Protein AF-0000000067176562 (afdb_homodimer)

Nearest PDB structures (foldseek):
  3j4r-assembly1_A  TM=6.170E-01  e=1.678E-06  Homo sapiens
  2vfy-assembly1_A  TM=6.146E-01  e=2.386E-06  Homo sapiens
  5jj2-assembly1_A  TM=6.207E-01  e=1.035E-05  Homo sapiens
  9bkq-assembly3_C  TM=5.602E-01  e=3.656E-03  Penguinpox virus
  9ciw-assembly3_C  TM=5.560E-01  e=5.513E-03  Penguinpox virus

Structure (mmCIF, N/CA/C/O backbone):
data_AF-0000000067176562-model_v1
#
loop_
_entity.id
_entity.type
_entity.pdbx_description
1 polymer '2-5 RNA ligase'
#
loop_
_atom_site.group_PDB
_atom_site.id
_atom_site.type_symbol
_atom_site.label_atom_id
_atom_site.label_alt_id
_atom_site.label_comp_id
_atom_site.label_asym_id
_atom_site.label_entity_id
_atom_site.label_seq_id
_atom_site.pdbx_PDB_ins_code
_atom_site.Cartn_x
_atom_site.Cartn_y
_atom_site.Cartn_z
_atom_site.occupancy
_atom_site.B_iso_or_equiv
_atom_site.auth_seq_id
_atom_site.auth_comp_id
_atom_site.auth_asym_id
_atom_site.auth_atom_id
_atom_site.pdbx_PDB_model_num
ATOM 1 N N . MET A 1 1 ? 1.104 25.078 0.382 1 80.88 1 MET A N 1
ATOM 2 C CA . MET A 1 1 ? 0.23 25.109 1.551 1 80.88 1 MET A CA 1
ATOM 3 C C . MET A 1 1 ? -0.838 24.031 1.467 1 80.88 1 MET A C 1
ATOM 5 O O . MET A 1 1 ? -1.533 23.906 0.456 1 80.88 1 MET A O 1
ATOM 9 N N . ALA A 1 2 ? -0.804 23.047 2.502 1 91.94 2 ALA A N 1
ATOM 10 C CA . ALA A 1 2 ? -1.812 22 2.488 1 91.94 2 ALA A CA 1
ATOM 11 C C . ALA A 1 2 ? -2.309 21.688 3.898 1 91.94 2 ALA A C 1
ATOM 13 O O . ALA A 1 2 ? -1.615 21.969 4.879 1 91.94 2 ALA A O 1
ATOM 14 N N . LEU A 1 3 ? -3.566 21.375 4.004 1 95.5 3 LEU A N 1
ATOM 15 C CA . LEU A 1 3 ? -4.168 20.859 5.227 1 95.5 3 LEU A CA 1
ATOM 16 C C . LEU A 1 3 ? -4.41 19.359 5.113 1 95.5 3 LEU A C 1
ATOM 18 O O . LEU A 1 3 ? -4.984 18.891 4.129 1 95.5 3 LEU A O 1
ATOM 22 N N . ALA A 1 4 ? -3.973 18.703 6.121 1 96.94 4 ALA A N 1
ATOM 23 C CA . ALA A 1 4 ? -4.129 17.25 6.09 1 96.94 4 ALA A CA 1
ATOM 24 C C . ALA A 1 4 ? -5 16.766 7.246 1 96.94 4 ALA A C 1
ATOM 26 O O . ALA A 1 4 ? -4.895 17.266 8.367 1 96.94 4 ALA A O 1
ATOM 27 N N . VAL A 1 5 ? -5.938 15.852 6.93 1 97.25 5 VAL A N 1
ATOM 28 C CA . VAL A 1 5 ? -6.609 15.07 7.969 1 97.25 5 VAL A CA 1
ATOM 29 C C . VAL A 1 5 ? -5.754 13.859 8.336 1 97.25 5 VAL A C 1
ATOM 31 O O . VAL A 1 5 ? -5.684 12.883 7.582 1 97.25 5 VAL A O 1
ATOM 34 N N . CYS A 1 6 ? -5.25 13.883 9.57 1 97.19 6 CYS A N 1
ATOM 35 C CA . CYS A 1 6 ? -4.207 12.922 9.906 1 97.19 6 CYS A CA 1
ATOM 36 C C . CYS A 1 6 ? -4.641 12.031 11.07 1 97.19 6 CYS A C 1
ATOM 38 O O . CYS A 1 6 ? -5.242 12.508 12.031 1 97.19 6 CYS A O 1
ATOM 40 N N . LEU A 1 7 ? -4.391 10.758 10.883 1 97.19 7 LEU A N 1
ATOM 41 C CA . LEU A 1 7 ? -4.352 9.867 12.031 1 97.19 7 LEU A CA 1
ATOM 42 C C . LEU A 1 7 ? -2.988 9.922 12.719 1 97.19 7 LEU A C 1
ATOM 44 O O . LEU A 1 7 ? -1.952 9.93 12.055 1 97.19 7 LEU A O 1
ATOM 48 N N . LEU A 1 8 ? -3.055 9.977 14 1 97.88 8 LEU A N 1
ATOM 49 C CA . LEU A 1 8 ? -1.831 10.047 14.789 1 97.88 8 LEU A CA 1
ATOM 50 C C . LEU A 1 8 ? -1.646 8.781 15.625 1 97.88 8 LEU A C 1
ATOM 52 O O . LEU A 1 8 ? -2.621 8.102 15.945 1 97.88 8 LEU A O 1
ATOM 56 N N . PHE A 1 9 ? -0.407 8.547 15.93 1 98.19 9 PHE A N 1
ATOM 57 C CA . PHE A 1 9 ? -0.02 7.305 16.578 1 98.19 9 PHE A CA 1
ATOM 58 C C . PHE A 1 9 ? -0.15 7.422 18.094 1 98.19 9 PHE A C 1
ATOM 60 O O . PHE A 1 9 ? -0.006 8.516 18.656 1 98.19 9 PHE A O 1
ATOM 67 N N . ASP A 1 10 ? -0.428 6.281 18.719 1 98.44 10 ASP A N 1
ATOM 68 C CA . ASP A 1 10 ? -0.307 6.273 20.172 1 98.44 10 ASP A CA 1
ATOM 69 C C . ASP A 1 10 ? 1.144 6.48 20.609 1 98.44 10 ASP A C 1
ATOM 71 O O . ASP A 1 10 ? 2.049 6.504 19.766 1 98.44 10 ASP A O 1
ATOM 75 N N . ARG A 1 11 ? 1.317 6.656 21.859 1 98.06 11 ARG A N 1
ATOM 76 C CA . ARG A 1 11 ? 2.617 7.062 22.375 1 98.06 11 ARG A CA 1
ATOM 77 C C . ARG A 1 11 ? 3.703 6.066 21.969 1 98.06 11 ARG A C 1
ATOM 79 O O . ARG A 1 11 ? 4.77 6.461 21.5 1 98.06 11 ARG A O 1
ATOM 86 N N . ARG A 1 12 ? 3.465 4.84 22.203 1 98.12 12 ARG A N 1
ATOM 87 C CA . ARG A 1 12 ? 4.445 3.801 21.906 1 98.12 12 ARG A CA 1
ATOM 88 C C . ARG A 1 12 ? 4.781 3.775 20.422 1 98.12 12 ARG A C 1
ATOM 90 O O . ARG A 1 12 ? 5.953 3.721 20.047 1 98.12 12 ARG A O 1
ATOM 97 N N . SER A 1 13 ? 3.756 3.783 19.578 1 98.44 13 SER A N 1
ATOM 98 C CA . SER A 1 13 ? 3.955 3.752 18.141 1 98.44 13 SER A CA 1
ATOM 99 C C . SER A 1 13 ? 4.652 5.016 17.656 1 98.44 13 SER A C 1
ATOM 101 O O . SER A 1 13 ? 5.5 4.953 16.75 1 98.44 13 SER A O 1
ATOM 103 N N . ASP A 1 14 ? 4.285 6.121 18.219 1 97.69 14 ASP A N 1
ATOM 104 C CA . ASP A 1 14 ? 4.945 7.379 17.875 1 97.69 14 ASP A CA 1
ATOM 105 C C . ASP A 1 14 ? 6.445 7.309 18.156 1 97.69 14 ASP A C 1
ATOM 107 O O . ASP A 1 14 ? 7.262 7.664 17.312 1 97.69 14 ASP A O 1
ATOM 111 N N . ARG A 1 15 ? 6.766 6.82 19.281 1 97.25 15 ARG A N 1
ATOM 112 C CA . ARG A 1 15 ? 8.172 6.684 19.656 1 97.25 15 ARG A CA 1
ATOM 113 C C . ARG A 1 15 ? 8.914 5.77 18.688 1 97.25 15 ARG A C 1
ATOM 115 O O . ARG A 1 15 ? 10.07 6.031 18.344 1 97.25 15 ARG A O 1
ATOM 122 N N . ALA A 1 16 ? 8.273 4.734 18.281 1 97.69 16 ALA A N 1
ATOM 123 C CA . ALA A 1 16 ? 8.891 3.789 17.359 1 97.69 16 ALA A CA 1
ATOM 124 C C . ALA A 1 16 ? 9.195 4.457 16.016 1 97.69 16 ALA A C 1
ATOM 126 O O . ALA A 1 16 ? 10.266 4.238 15.438 1 97.69 16 ALA A O 1
ATOM 127 N N . ILE A 1 17 ? 8.273 5.281 15.547 1 97.38 17 ILE A N 1
ATOM 128 C CA . ILE A 1 17 ? 8.477 5.965 14.273 1 97.38 17 ILE A CA 1
ATOM 129 C C . ILE A 1 17 ? 9.594 6.996 14.406 1 97.38 17 ILE A C 1
ATOM 131 O O . ILE A 1 17 ? 10.461 7.102 13.539 1 97.38 17 ILE A O 1
ATOM 135 N N . ARG A 1 18 ? 9.625 7.723 15.469 1 96.25 18 ARG A N 1
ATOM 136 C CA . ARG A 1 18 ? 10.664 8.719 15.688 1 96.25 18 ARG A CA 1
ATOM 137 C C . ARG A 1 18 ? 12.039 8.062 15.82 1 96.25 18 ARG A C 1
ATOM 139 O O . ARG A 1 18 ? 13.039 8.602 15.344 1 96.25 18 ARG A O 1
ATOM 146 N N . ALA A 1 19 ? 12.039 6.93 16.484 1 96.62 19 ALA A N 1
ATOM 147 C CA . ALA A 1 19 ? 13.297 6.188 16.594 1 96.62 19 ALA A CA 1
ATOM 148 C C . ALA A 1 19 ? 13.805 5.785 15.211 1 96.62 19 ALA A C 1
ATOM 150 O O . ALA A 1 19 ? 15.016 5.789 14.961 1 96.62 19 ALA A O 1
ATOM 151 N N . LEU A 1 20 ? 12.906 5.445 14.398 1 96.5 20 LEU A N 1
ATOM 152 C CA . LEU A 1 20 ? 13.281 5.086 13.031 1 96.5 20 LEU A CA 1
ATOM 153 C C . LEU A 1 20 ? 13.828 6.297 12.281 1 96.5 20 LEU A C 1
ATOM 155 O O . LEU A 1 20 ? 14.805 6.184 11.539 1 96.5 20 LEU A O 1
ATOM 159 N N . TRP A 1 21 ? 13.188 7.457 12.484 1 95.81 21 TRP A N 1
ATOM 160 C CA . TRP A 1 21 ? 13.727 8.695 11.93 1 95.81 21 TRP A CA 1
ATOM 161 C C . TRP A 1 21 ? 15.164 8.914 12.383 1 95.81 21 TRP A C 1
ATOM 163 O O . TRP A 1 21 ? 16.047 9.227 11.57 1 95.81 21 TRP A O 1
ATOM 173 N N . ASP A 1 22 ? 15.414 8.711 13.625 1 95.19 22 ASP A N 1
ATOM 174 C CA . ASP A 1 22 ? 16.75 8.898 14.188 1 95.19 22 ASP A CA 1
ATOM 175 C C . ASP A 1 22 ? 17.75 7.961 13.539 1 95.19 22 ASP A C 1
ATOM 177 O O . ASP A 1 22 ? 18.875 8.367 13.203 1 95.19 22 ASP A O 1
ATOM 181 N N . ARG A 1 23 ? 17.375 6.727 13.406 1 96.31 23 ARG A N 1
ATOM 182 C CA . ARG A 1 23 ? 18.266 5.746 12.797 1 96.31 23 ARG A CA 1
ATOM 183 C C . ARG A 1 23 ? 18.625 6.141 11.367 1 96.31 23 ARG A C 1
ATOM 185 O O . ARG A 1 23 ? 19.766 5.996 10.938 1 96.31 23 ARG A O 1
ATOM 192 N N . ILE A 1 24 ? 17.625 6.613 10.641 1 96.12 24 ILE A N 1
ATOM 193 C CA . ILE A 1 24 ? 17.828 7.039 9.266 1 96.12 24 ILE A CA 1
ATOM 194 C C . ILE A 1 24 ? 18.797 8.219 9.234 1 96.12 24 ILE A C 1
ATOM 196 O O . ILE A 1 24 ? 19.719 8.25 8.414 1 96.12 24 ILE A O 1
ATOM 200 N N . GLU A 1 25 ? 18.641 9.148 10.141 1 94.12 25 GLU A N 1
ATOM 201 C CA . GLU A 1 25 ? 19.516 10.32 10.195 1 94.12 25 GLU A CA 1
ATOM 202 C C . GLU A 1 25 ? 20.938 9.93 10.578 1 94.12 25 GLU A C 1
ATOM 204 O O . GLU A 1 25 ? 21.891 10.547 10.125 1 94.12 25 GLU A O 1
ATOM 209 N N . GLN A 1 26 ? 21.047 8.953 11.406 1 95 26 GLN A N 1
ATOM 210 C CA . GLN A 1 26 ? 22.375 8.461 11.797 1 95 26 GLN A CA 1
ATOM 211 C C . GLN A 1 26 ? 23.125 7.922 10.586 1 95 26 GLN A C 1
ATOM 213 O O . GLN A 1 26 ? 24.359 7.871 10.594 1 95 26 GLN A O 1
ATOM 218 N N . ARG A 1 27 ? 22.406 7.559 9.562 1 94.31 27 ARG A N 1
ATOM 219 C CA . ARG A 1 27 ? 23.031 7.078 8.344 1 94.31 27 ARG A CA 1
ATOM 220 C C . ARG A 1 27 ? 23.297 8.227 7.375 1 94.31 27 ARG A C 1
ATOM 222 O O . ARG A 1 27 ? 23.719 8 6.238 1 94.31 27 ARG A O 1
ATOM 229 N N . GLY A 1 28 ? 22.984 9.422 7.773 1 91.81 28 GLY A N 1
ATOM 230 C CA . GLY A 1 28 ? 23.312 10.594 6.973 1 91.81 28 GLY A CA 1
ATOM 231 C C . GLY A 1 28 ? 22.203 10.977 6.012 1 91.81 28 GLY A C 1
ATOM 232 O O . GLY A 1 28 ? 22.422 11.727 5.062 1 91.81 28 GLY A O 1
ATOM 233 N N . VAL A 1 29 ? 21.078 10.414 6.215 1 93 29 VAL A N 1
ATOM 234 C CA . VAL A 1 29 ? 19.938 10.742 5.363 1 93 29 VAL A CA 1
ATOM 235 C C . VAL A 1 29 ? 18.953 11.609 6.137 1 93 29 VAL A C 1
ATOM 237 O O . VAL A 1 29 ? 18.609 11.305 7.277 1 93 29 VAL A O 1
ATOM 240 N N . ALA A 1 30 ? 18.562 12.742 5.512 1 89.81 30 ALA A N 1
ATOM 241 C CA . ALA A 1 30 ? 17.578 13.617 6.156 1 89.81 30 ALA A CA 1
ATOM 242 C C . ALA A 1 30 ? 16.234 12.914 6.312 1 89.81 30 ALA A C 1
ATOM 244 O O . ALA A 1 30 ? 15.75 12.281 5.375 1 89.81 30 ALA A O 1
ATOM 245 N N . SER A 1 31 ? 15.711 12.906 7.488 1 91.5 31 SER A N 1
ATOM 246 C CA . SER A 1 31 ? 14.383 12.367 7.777 1 91.5 31 SER A CA 1
ATOM 247 C C . SER A 1 31 ? 13.398 13.477 8.141 1 91.5 31 SER A C 1
ATOM 249 O O . SER A 1 31 ? 13.68 14.656 7.926 1 91.5 31 SER A O 1
ATOM 251 N N . LEU A 1 32 ? 12.203 13.039 8.547 1 84.94 32 LEU A N 1
ATOM 252 C CA . LEU A 1 32 ? 11.195 14.039 8.898 1 84.94 32 LEU A CA 1
ATOM 253 C C . LEU A 1 32 ? 11.414 14.547 10.32 1 84.94 32 LEU A C 1
ATOM 255 O O . LEU A 1 32 ? 10.711 15.453 10.773 1 84.94 32 LEU A O 1
ATOM 259 N N . ARG A 1 33 ? 12.375 13.938 10.938 1 77.06 33 ARG A N 1
ATOM 260 C CA . ARG A 1 33 ? 12.695 14.438 12.273 1 77.06 33 ARG A CA 1
ATOM 261 C C . ARG A 1 33 ? 13.039 15.93 12.234 1 77.06 33 ARG A C 1
ATOM 263 O O . ARG A 1 33 ? 12.578 16.703 13.07 1 77.06 33 ARG A O 1
ATOM 270 N N . SER A 1 34 ? 13.773 16.234 11.281 1 70 34 SER A N 1
ATOM 271 C CA . SER A 1 34 ? 14.258 17.609 11.219 1 70 34 SER A CA 1
ATOM 272 C C . SER A 1 34 ? 13.391 18.469 10.305 1 70 34 SER A C 1
ATOM 274 O O . SER A 1 34 ? 13.695 19.641 10.062 1 70 34 SER A O 1
ATOM 276 N N . HIS A 1 35 ? 12.344 17.797 9.797 1 68.38 35 HIS A N 1
ATOM 277 C CA . HIS A 1 35 ? 11.43 18.516 8.922 1 68.38 35 HIS A CA 1
ATOM 278 C C . HIS A 1 35 ? 10.539 19.469 9.719 1 68.38 35 HIS A C 1
ATOM 280 O O . HIS A 1 35 ? 10.227 19.203 10.883 1 68.38 35 HIS A O 1
ATOM 286 N N . THR A 1 36 ? 10.102 20.547 9.109 1 64.19 36 THR A N 1
ATOM 287 C CA . THR A 1 36 ? 9.234 21.562 9.695 1 64.19 36 THR A CA 1
ATOM 288 C C . THR A 1 36 ? 9.789 22.047 11.031 1 64.19 36 THR A C 1
ATOM 290 O O . THR A 1 36 ? 9.055 22.141 12.016 1 64.19 36 THR A O 1
ATOM 293 N N . HIS A 1 37 ? 11.125 22.125 11.008 1 63.5 37 HIS A N 1
ATOM 294 C CA . HIS A 1 37 ? 11.82 22.641 12.18 1 63.5 37 HIS A CA 1
ATOM 295 C C . HIS A 1 37 ? 11.57 21.75 13.398 1 63.5 37 HIS A C 1
ATOM 297 O O . HIS A 1 37 ? 11.312 22.25 14.492 1 63.5 37 HIS A O 1
ATOM 303 N N . GLY A 1 38 ? 11.43 20.469 13.062 1 68.12 38 GLY A N 1
ATOM 304 C CA . GLY A 1 38 ? 11.305 19.516 14.141 1 68.12 38 GLY A CA 1
ATOM 305 C C . GLY A 1 38 ? 9.875 19.344 14.617 1 68.12 38 GLY A C 1
ATOM 306 O O . GLY A 1 38 ? 9.617 18.625 15.594 1 68.12 38 GLY A O 1
ATOM 307 N N . ARG A 1 39 ? 8.945 19.938 13.891 1 74.44 39 ARG A N 1
ATOM 308 C CA . ARG A 1 39 ? 7.574 19.938 14.383 1 74.44 39 ARG A CA 1
ATOM 309 C C . ARG A 1 39 ? 6.73 18.891 13.664 1 74.44 39 ARG A C 1
ATOM 311 O O . ARG A 1 39 ? 5.559 18.703 13.984 1 74.44 39 ARG A O 1
ATOM 318 N N . HIS A 1 40 ? 7.395 18.203 12.828 1 84.69 40 HIS A N 1
ATOM 319 C CA . HIS A 1 40 ? 6.621 17.203 12.094 1 84.69 40 HIS A CA 1
ATOM 320 C C . HIS A 1 40 ? 6.184 16.062 13.016 1 84.69 40 HIS A C 1
ATOM 322 O O . HIS A 1 40 ? 6.984 15.555 13.797 1 84.69 40 HIS A O 1
ATOM 328 N N . VAL A 1 41 ? 4.98 15.789 12.945 1 91.62 41 VAL A N 1
ATOM 329 C CA . VAL A 1 41 ? 4.434 14.703 13.742 1 91.62 41 VAL A CA 1
ATOM 330 C C . VAL A 1 41 ? 4.215 13.477 12.867 1 91.62 41 VAL A C 1
ATOM 332 O O . VAL A 1 41 ? 3.662 13.578 11.766 1 91.62 41 VAL A O 1
ATOM 335 N N . PRO A 1 42 ? 4.754 12.32 13.398 1 95.44 42 PRO A N 1
ATOM 336 C CA . PRO A 1 42 ? 4.422 11.109 12.648 1 95.44 42 PRO A CA 1
ATOM 337 C C . PRO A 1 42 ? 2.92 10.922 12.461 1 95.44 42 PRO A C 1
ATOM 339 O O . PRO A 1 42 ? 2.148 11.102 13.414 1 95.44 42 PRO A O 1
ATOM 342 N N . HIS A 1 43 ? 2.51 10.547 11.242 1 96.69 43 HIS A N 1
ATOM 343 C CA . HIS A 1 43 ? 1.077 10.43 10.992 1 96.69 43 HIS A CA 1
ATOM 344 C C . HIS A 1 43 ? 0.806 9.625 9.719 1 96.69 43 HIS A C 1
ATOM 346 O O . HIS A 1 43 ? 1.731 9.32 8.969 1 96.69 43 HIS A O 1
ATOM 352 N N . LEU A 1 44 ? -0.418 9.266 9.602 1 96.94 44 LEU A N 1
ATOM 353 C CA . LEU A 1 44 ? -1.028 8.781 8.367 1 96.94 44 LEU A CA 1
ATOM 354 C C . LEU A 1 44 ? -2.143 9.719 7.906 1 96.94 44 LEU A C 1
ATOM 356 O O . LEU A 1 44 ? -3.078 9.992 8.656 1 96.94 44 LEU A O 1
ATOM 360 N N . SER A 1 45 ? -2.059 10.203 6.656 1 97 45 SER A N 1
ATOM 361 C CA . SER A 1 45 ? -3.045 11.164 6.176 1 97 45 SER A CA 1
ATOM 362 C C . SER A 1 45 ? -4.176 10.469 5.426 1 97 45 SER A C 1
ATOM 364 O O . SER A 1 45 ? -3.928 9.703 4.492 1 97 45 SER A O 1
ATOM 366 N N . TYR A 1 46 ? -5.383 10.75 5.812 1 96.81 46 TYR A N 1
ATOM 367 C CA . TYR A 1 46 ? -6.551 10.32 5.051 1 96.81 46 TYR A CA 1
ATOM 368 C C . TYR A 1 46 ? -6.777 11.219 3.846 1 96.81 46 TYR A C 1
ATOM 370 O O . TYR A 1 46 ? -7.195 10.75 2.783 1 96.81 46 TYR A O 1
ATOM 378 N N . ALA A 1 47 ? -6.527 12.422 4.078 1 98 47 ALA A N 1
ATOM 379 C CA . ALA A 1 47 ? -6.781 13.43 3.051 1 98 47 ALA A CA 1
ATOM 380 C C . ALA A 1 47 ? -5.816 14.602 3.184 1 98 47 ALA A C 1
ATOM 382 O O . ALA A 1 47 ? -5.438 14.977 4.293 1 98 47 ALA A O 1
ATOM 383 N N . VAL A 1 48 ? -5.391 15.117 2.135 1 97.75 48 VAL A N 1
ATOM 384 C CA . VAL A 1 48 ? -4.625 16.359 2.045 1 97.75 48 VAL A CA 1
ATOM 385 C C . VAL A 1 48 ? -5.352 17.344 1.138 1 97.75 48 VAL A C 1
ATOM 387 O O . VAL A 1 48 ? -5.695 17.016 -0.001 1 97.75 48 VAL A O 1
ATOM 390 N N . LEU A 1 49 ? -5.602 18.484 1.667 1 98.44 49 LEU A N 1
ATOM 391 C CA . LEU A 1 49 ? -6.391 19.5 0.979 1 98.44 49 LEU A CA 1
ATOM 392 C C . LEU A 1 49 ? -5.512 20.672 0.554 1 98.44 49 LEU A C 1
ATOM 394 O O . LEU A 1 49 ? -4.711 21.172 1.349 1 98.44 49 LEU A O 1
ATOM 398 N N . ARG A 1 50 ? -5.754 21.156 -0.696 1 97.69 50 ARG A N 1
ATOM 399 C CA . ARG A 1 50 ? -4.957 22.266 -1.237 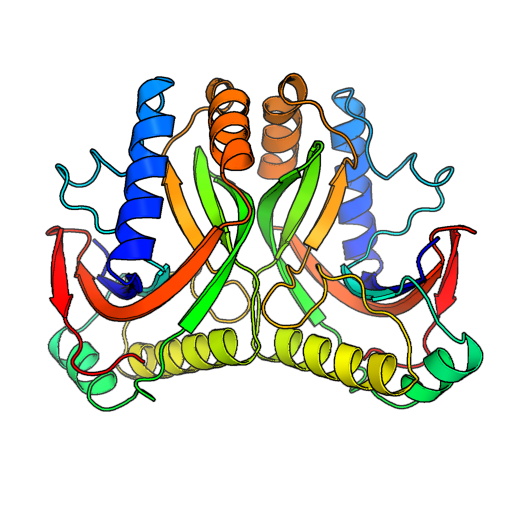1 97.69 50 ARG A CA 1
ATOM 400 C C . ARG A 1 50 ? -5.684 23.594 -1.085 1 97.69 50 ARG A C 1
ATOM 402 O O . ARG A 1 50 ? -5.051 24.656 -1.061 1 97.69 50 ARG A O 1
ATOM 409 N N . GLN A 1 51 ? -6.973 23.453 -1.124 1 97.12 51 GLN A N 1
ATOM 410 C CA . GLN A 1 51 ? -7.863 24.562 -0.8 1 97.12 51 GLN A CA 1
ATOM 411 C C . GLN A 1 51 ? -8.992 24.109 0.117 1 97.12 51 GLN A C 1
ATOM 413 O O . GLN A 1 51 ? -9.539 23.031 -0.057 1 97.12 51 GLN A O 1
ATOM 418 N N . TRP A 1 52 ? -9.25 24.953 1.072 1 96.25 52 TRP A N 1
ATOM 419 C CA . TRP A 1 52 ? -10.25 24.531 2.047 1 96.25 52 TRP A CA 1
ATOM 420 C C . TRP A 1 52 ? -10.773 25.719 2.836 1 96.25 52 TRP A C 1
ATOM 422 O O . TRP A 1 52 ? -10.164 26.797 2.84 1 96.25 52 TRP A O 1
ATOM 432 N N . ASP A 1 53 ? -11.938 25.562 3.322 1 96 53 ASP A N 1
ATOM 433 C CA . ASP A 1 53 ? -12.461 26.391 4.402 1 96 53 ASP A CA 1
ATOM 434 C C . ASP A 1 53 ? -12.305 25.703 5.754 1 96 53 ASP A C 1
ATOM 436 O O . ASP A 1 53 ? -12.961 24.688 6.02 1 96 53 ASP A O 1
ATOM 440 N N . GLN A 1 54 ? -11.484 26.266 6.562 1 91.69 54 GLN A N 1
ATOM 441 C CA . GLN A 1 54 ? -11.102 25.625 7.812 1 91.69 54 GLN A CA 1
ATOM 442 C C . GLN A 1 54 ? -12.328 25.312 8.672 1 91.69 54 GLN A C 1
ATOM 444 O O . GLN A 1 54 ? -12.453 24.219 9.211 1 91.69 54 GLN A O 1
ATOM 449 N N . ALA A 1 55 ? -13.125 26.266 8.852 1 93.25 55 ALA A N 1
ATOM 450 C CA . ALA A 1 55 ? -14.32 26.094 9.68 1 93.25 55 ALA A CA 1
ATOM 451 C C . ALA A 1 55 ? -15.227 25.016 9.094 1 93.25 55 ALA A C 1
ATOM 453 O O . ALA A 1 55 ? -15.789 24.203 9.836 1 93.25 55 ALA A O 1
ATOM 454 N N . ALA A 1 56 ? -15.383 25 7.797 1 95.81 56 ALA A N 1
ATOM 455 C CA . ALA A 1 56 ? -16.219 24.016 7.133 1 95.81 56 ALA A CA 1
ATOM 456 C C . ALA A 1 56 ? -15.656 22.609 7.309 1 95.81 56 ALA A C 1
ATOM 458 O O . ALA A 1 56 ? -16.406 21.656 7.539 1 95.81 56 ALA A O 1
ATOM 459 N N . ILE A 1 57 ? -14.312 22.484 7.242 1 96.25 57 ILE A N 1
ATOM 460 C CA . ILE A 1 57 ? -13.664 21.172 7.387 1 96.25 57 ILE A CA 1
ATOM 461 C C . ILE A 1 57 ? -13.859 20.672 8.812 1 96.25 57 ILE A C 1
ATOM 463 O O . ILE A 1 57 ? -14.234 19.5 9.016 1 96.25 57 ILE A O 1
ATOM 467 N N . ALA A 1 58 ? -13.617 21.5 9.75 1 91.62 58 ALA A N 1
ATOM 468 C CA . ALA A 1 58 ? -13.773 21.109 11.148 1 91.62 58 ALA A CA 1
ATOM 469 C C . ALA A 1 58 ? -15.203 20.641 11.43 1 91.62 58 ALA A C 1
ATOM 471 O O . ALA A 1 58 ? -15.406 19.625 12.094 1 91.62 58 ALA A O 1
ATOM 472 N N . GLN A 1 59 ? -16.141 21.344 10.906 1 92.69 59 GLN A N 1
ATOM 473 C CA . GLN A 1 59 ? -17.547 20.984 11.102 1 92.69 59 GLN A CA 1
ATOM 474 C C . GLN A 1 59 ? -17.875 19.656 10.43 1 92.69 59 GLN A C 1
ATOM 476 O O . GLN A 1 59 ? -18.562 18.828 11.008 1 92.69 59 GLN A O 1
ATOM 481 N N . ALA A 1 60 ? -17.375 19.516 9.242 1 94.69 60 ALA A N 1
ATOM 482 C CA . ALA A 1 60 ? -17.656 18.297 8.477 1 94.69 60 ALA A CA 1
ATOM 483 C C . ALA A 1 60 ? -17.141 17.062 9.211 1 94.69 60 ALA A C 1
ATOM 485 O O . ALA A 1 60 ? -17.75 16 9.156 1 94.69 60 ALA A O 1
ATOM 486 N N . LEU A 1 61 ? -16.047 17.219 9.906 1 95.06 61 LEU A N 1
ATOM 487 C CA . LEU A 1 61 ? -15.414 16.078 10.555 1 95.06 61 LEU A CA 1
ATOM 488 C C . LEU A 1 61 ? -15.93 15.898 11.977 1 95.06 61 LEU A C 1
ATOM 490 O O . LEU A 1 61 ? -15.75 14.836 12.586 1 95.06 61 LEU A O 1
ATOM 494 N N . SER A 1 62 ? -16.516 17.047 12.375 1 87.69 62 SER A N 1
ATOM 495 C CA . SER A 1 62 ? -17.016 17.016 13.75 1 87.69 62 SER A CA 1
ATOM 496 C C . SER A 1 62 ? -18.094 15.953 13.922 1 87.69 62 SER A C 1
ATOM 498 O O . SER A 1 62 ? -19.062 15.906 13.148 1 87.69 62 SER A O 1
ATOM 500 N N . GLY A 1 63 ? -17.859 15.031 14.695 1 80 63 GLY A N 1
ATOM 501 C CA . GLY A 1 63 ? -18.875 14.047 15.047 1 80 63 GLY A CA 1
ATOM 502 C C . GLY A 1 63 ? -18.891 12.859 14.102 1 80 63 GLY A C 1
ATOM 503 O O . GLY A 1 63 ? -19.781 12.016 14.172 1 80 63 GLY A O 1
ATOM 504 N N . ASN A 1 64 ? -18.047 12.961 13.102 1 81.25 64 ASN A N 1
ATOM 505 C CA . ASN A 1 64 ? -17.984 11.852 12.156 1 81.25 64 ASN A CA 1
ATOM 506 C C . ASN A 1 64 ? -16.797 10.938 12.422 1 81.25 64 ASN A C 1
ATOM 508 O O . ASN A 1 64 ? -15.664 11.391 12.492 1 81.25 64 ASN A O 1
ATOM 512 N N . GLY A 1 65 ? -17.031 9.984 13.195 1 83.25 65 GLY A N 1
ATOM 513 C CA . GLY A 1 65 ? -16.016 8.984 13.461 1 83.25 65 GLY A CA 1
ATOM 514 C C . GLY A 1 65 ? -16.469 7.918 14.445 1 83.25 65 GLY A C 1
ATOM 515 O O . GLY A 1 65 ? -17.438 8.117 15.18 1 83.25 65 GLY A O 1
ATOM 516 N N . SER A 1 66 ? -15.977 6.832 14.273 1 81.44 66 SER A N 1
ATOM 517 C CA . SER A 1 66 ? -16.281 5.73 15.18 1 81.44 66 SER A CA 1
ATOM 518 C C . SER A 1 66 ? -15.5 5.859 16.484 1 81.44 66 SER A C 1
ATOM 520 O O . SER A 1 66 ? -15.883 5.273 17.5 1 81.44 66 SER A O 1
ATOM 522 N N . GLY A 1 67 ? -14.438 6.617 16.422 1 89.75 67 GLY A N 1
ATOM 523 C CA . GLY A 1 67 ? -13.555 6.727 17.578 1 89.75 67 GLY A CA 1
ATOM 524 C C . GLY A 1 67 ? -12.688 5.5 17.781 1 89.75 67 GLY A C 1
ATOM 525 O O . GLY A 1 67 ? -11.844 5.473 18.672 1 89.75 67 GLY A O 1
ATOM 526 N N . ALA A 1 68 ? -12.891 4.531 16.953 1 94.38 68 ALA A N 1
ATOM 527 C CA . ALA A 1 68 ? -12.141 3.291 17.125 1 94.38 68 ALA A CA 1
ATOM 528 C C . ALA A 1 68 ? -10.711 3.439 16.594 1 94.38 68 ALA A C 1
ATOM 530 O O . ALA A 1 68 ? -10.492 4.012 15.531 1 94.38 68 ALA A O 1
ATOM 531 N N . ALA A 1 69 ? -9.781 2.957 17.375 1 96.88 69 ALA A N 1
ATOM 532 C CA . ALA A 1 69 ? -8.383 3.004 16.969 1 96.88 69 ALA A CA 1
ATOM 533 C C . ALA A 1 69 ? -8.148 2.166 15.719 1 96.88 69 ALA A C 1
ATOM 535 O O . ALA A 1 69 ? -8.938 1.274 15.406 1 96.88 69 ALA A O 1
ATOM 536 N N . VAL A 1 70 ? -7.184 2.539 15.008 1 95.75 70 VAL A N 1
ATOM 537 C CA . VAL A 1 70 ? -6.773 1.826 13.805 1 95.75 70 VAL A CA 1
ATOM 538 C C . VAL A 1 70 ? -5.465 1.081 14.07 1 95.75 70 VAL A C 1
ATOM 540 O O . VAL A 1 70 ? -4.496 1.669 14.555 1 95.75 70 VAL A O 1
ATOM 543 N N . GLU A 1 71 ? -5.504 -0.161 13.797 1 95.81 71 GLU A N 1
ATOM 544 C CA . GLU A 1 71 ? -4.285 -0.962 13.859 1 95.81 71 GLU A CA 1
ATOM 545 C C . GLU A 1 71 ? -3.705 -1.185 12.461 1 95.81 71 GLU A C 1
ATOM 547 O O . GLU A 1 71 ? -4.426 -1.57 11.539 1 95.81 71 GLU A O 1
ATOM 552 N N . LEU A 1 72 ? -2.436 -0.867 12.359 1 96.12 72 LEU A N 1
ATOM 553 C CA . LEU A 1 72 ? -1.765 -1.085 11.078 1 96.12 72 LEU A CA 1
ATOM 554 C C . LEU A 1 72 ? -0.496 -1.911 11.266 1 96.12 72 LEU A C 1
ATOM 556 O O . LEU A 1 72 ? 0.077 -1.94 12.359 1 96.12 72 LEU A O 1
ATOM 560 N N . SER A 1 73 ? -0.177 -2.6 10.25 1 95.44 73 SER A N 1
ATOM 561 C CA . SER A 1 73 ? 1.103 -3.293 10.141 1 95.44 73 SER A CA 1
ATOM 562 C C . SER A 1 73 ? 1.919 -2.762 8.969 1 95.44 73 SER A C 1
ATOM 564 O O . SER A 1 73 ? 1.469 -2.809 7.82 1 95.44 73 SER A O 1
ATOM 566 N N . PHE A 1 74 ? 3.074 -2.201 9.312 1 96.69 74 PHE A N 1
ATOM 567 C CA . PHE A 1 74 ? 4.023 -1.818 8.273 1 96.69 74 PHE A CA 1
ATOM 568 C C . PHE A 1 74 ? 4.977 -2.965 7.965 1 96.69 74 PHE A C 1
ATOM 570 O O . PHE A 1 74 ? 5.66 -3.471 8.859 1 96.69 74 PHE A O 1
ATOM 577 N N . ASP A 1 75 ? 5.082 -3.352 6.688 1 94.62 75 ASP A N 1
ATOM 578 C CA . ASP A 1 75 ? 5.906 -4.512 6.355 1 94.62 75 ASP A CA 1
ATOM 579 C C . ASP A 1 75 ? 6.77 -4.234 5.129 1 94.62 75 ASP A C 1
ATOM 581 O O . ASP A 1 75 ? 7.422 -5.145 4.605 1 94.62 75 ASP A O 1
ATOM 585 N N . GLY A 1 76 ? 6.742 -3.076 4.672 1 95.44 76 GLY A N 1
ATOM 586 C CA . GLY A 1 76 ? 7.547 -2.715 3.514 1 95.44 76 GLY A CA 1
ATOM 587 C C . GLY A 1 76 ? 7.926 -1.246 3.486 1 95.44 76 GLY A C 1
ATOM 588 O O . GLY A 1 76 ? 7.395 -0.448 4.262 1 95.44 76 GLY A O 1
ATOM 589 N N . VAL A 1 77 ? 8.875 -1.002 2.641 1 97.25 77 VAL A N 1
ATOM 590 C CA . VAL A 1 77 ? 9.32 0.363 2.381 1 97.25 77 VAL A CA 1
ATOM 591 C C . VAL A 1 77 ? 8.875 0.798 0.988 1 97.25 77 VAL A C 1
ATOM 593 O O . VAL A 1 77 ? 9.039 0.055 0.017 1 97.25 77 VAL A O 1
ATOM 596 N N . GLY A 1 78 ? 8.258 1.938 0.977 1 97.25 78 GLY A N 1
ATOM 597 C CA . GLY A 1 78 ? 7.855 2.498 -0.304 1 97.25 78 GLY A CA 1
ATOM 598 C C . GLY A 1 78 ? 8.711 3.668 -0.739 1 97.25 78 GLY A C 1
ATOM 599 O O . GLY A 1 78 ? 9.289 4.367 0.097 1 97.25 78 GLY A O 1
ATOM 600 N N . VAL A 1 79 ? 8.836 3.809 -1.99 1 96.88 79 VAL A N 1
ATOM 601 C CA . VAL A 1 79 ? 9.516 4.949 -2.592 1 96.88 79 VAL A CA 1
ATOM 602 C C . VAL A 1 79 ? 8.594 5.629 -3.604 1 96.88 79 VAL A C 1
ATOM 604 O O . VAL A 1 79 ? 8.078 4.977 -4.516 1 96.88 79 VAL A O 1
ATOM 607 N N . PHE A 1 80 ? 8.289 6.914 -3.326 1 94.94 80 PHE A N 1
ATOM 608 C CA . PHE A 1 80 ? 7.633 7.754 -4.32 1 94.94 80 PHE A CA 1
ATOM 609 C C . PHE A 1 80 ? 8.656 8.508 -5.152 1 94.94 80 PHE A C 1
ATOM 611 O O . PHE A 1 80 ? 9.867 8.336 -4.973 1 94.94 80 PHE A O 1
ATOM 618 N N . ARG A 1 81 ? 8.125 9.219 -6.156 1 89.25 81 ARG A N 1
ATOM 619 C CA . ARG A 1 81 ? 8.984 10.102 -6.941 1 89.25 81 ARG A CA 1
ATOM 620 C C . ARG A 1 81 ? 9.664 11.141 -6.051 1 89.25 81 ARG A C 1
ATOM 622 O O . ARG A 1 81 ? 9.203 11.406 -4.938 1 89.25 81 ARG A O 1
ATOM 629 N N . ARG A 1 82 ? 10.727 11.664 -6.473 1 88.94 82 ARG A N 1
ATOM 630 C CA . ARG A 1 82 ? 11.492 12.719 -5.828 1 88.94 82 ARG A CA 1
ATOM 631 C C . ARG A 1 82 ? 12.047 12.25 -4.488 1 88.94 82 ARG A C 1
ATOM 633 O O . ARG A 1 82 ? 12.203 13.055 -3.562 1 88.94 82 ARG A O 1
ATOM 640 N N . GLY A 1 83 ? 12.148 10.969 -4.32 1 91.19 83 GLY A N 1
ATOM 641 C CA . GLY A 1 83 ? 12.922 10.398 -3.229 1 91.19 83 GLY A CA 1
ATOM 642 C C . GLY A 1 83 ? 12.156 10.336 -1.922 1 91.19 83 GLY A C 1
ATOM 643 O O . GLY A 1 83 ? 12.758 10.258 -0.847 1 91.19 83 GLY A O 1
ATOM 644 N N . ARG A 1 84 ? 10.836 10.422 -1.969 1 94.81 84 ARG A N 1
ATOM 645 C CA . ARG A 1 84 ? 10.039 10.273 -0.757 1 94.81 84 ARG A CA 1
ATOM 646 C C . ARG A 1 84 ? 9.961 8.82 -0.32 1 94.81 84 ARG A C 1
ATOM 648 O O . ARG A 1 84 ? 9.469 7.965 -1.062 1 94.81 84 ARG A O 1
ATOM 655 N N . ILE A 1 85 ? 10.492 8.555 0.883 1 97.19 85 ILE A N 1
ATOM 656 C CA . ILE A 1 85 ? 10.508 7.199 1.424 1 97.19 85 ILE A CA 1
ATOM 657 C C . ILE A 1 85 ? 9.516 7.086 2.576 1 97.19 85 ILE A C 1
ATOM 659 O O . ILE A 1 85 ? 9.43 7.984 3.418 1 97.19 85 ILE A O 1
ATOM 663 N N . TRP A 1 86 ? 8.797 6.055 2.568 1 97.38 86 TRP A N 1
ATOM 664 C CA . TRP A 1 86 ? 7.715 5.895 3.537 1 97.38 86 TRP A CA 1
ATOM 665 C C . TRP A 1 86 ? 7.512 4.426 3.889 1 97.38 86 TRP A C 1
ATOM 667 O O . TRP A 1 86 ? 8.07 3.541 3.232 1 97.38 86 TRP A O 1
ATOM 677 N N . LEU A 1 87 ? 6.848 4.227 5.027 1 97.69 87 LEU A N 1
ATOM 678 C CA . LEU A 1 87 ? 6.41 2.893 5.43 1 97.69 87 LEU A CA 1
ATOM 679 C C . LEU A 1 87 ? 5.086 2.531 4.762 1 97.69 87 LEU A C 1
ATOM 681 O O . LEU A 1 87 ? 4.145 3.326 4.77 1 97.69 87 LEU A O 1
ATOM 685 N N . VAL A 1 88 ? 5.066 1.325 4.215 1 94.94 88 VAL A N 1
ATOM 686 C CA . VAL A 1 88 ? 3.855 0.846 3.555 1 94.94 88 VAL A CA 1
ATOM 687 C C . VAL A 1 88 ? 3.008 0.052 4.547 1 94.94 88 VAL A C 1
ATOM 689 O O . VAL A 1 88 ? 3.516 -0.833 5.238 1 94.94 88 VAL A O 1
ATOM 692 N N . ALA A 1 89 ? 1.794 0.404 4.598 1 93.62 89 ALA A N 1
ATOM 693 C CA . ALA A 1 89 ? 0.888 -0.278 5.52 1 93.62 89 ALA A CA 1
ATOM 694 C C . ALA A 1 89 ? -0.019 -1.254 4.773 1 93.62 89 ALA A C 1
ATOM 696 O O . ALA A 1 89 ? -0.48 -0.963 3.67 1 93.62 89 ALA A O 1
ATOM 697 N N . GLY A 1 90 ? -0.198 -2.404 5.449 1 90.69 90 GLY A N 1
ATOM 698 C CA . GLY A 1 90 ? -1.294 -3.25 5 1 90.69 90 GLY A CA 1
ATOM 699 C C . GLY A 1 90 ? -2.646 -2.568 5.09 1 90.69 90 GLY A C 1
ATOM 700 O O . GLY A 1 90 ? -2.85 -1.686 5.926 1 90.69 90 GLY A O 1
ATOM 701 N N . VAL A 1 91 ? -3.531 -2.959 4.27 1 83.5 91 VAL A N 1
ATOM 702 C CA . VAL A 1 91 ? -4.809 -2.26 4.164 1 83.5 91 VAL A CA 1
ATOM 703 C C . VAL A 1 91 ? -5.941 -3.184 4.602 1 83.5 91 VAL A C 1
ATOM 705 O O . VAL A 1 91 ? -5.988 -4.352 4.203 1 83.5 91 VAL A O 1
ATOM 708 N N . SER A 1 92 ? -6.766 -2.684 5.422 1 90.88 92 SER A N 1
ATOM 709 C CA . SER A 1 92 ? -8.031 -3.3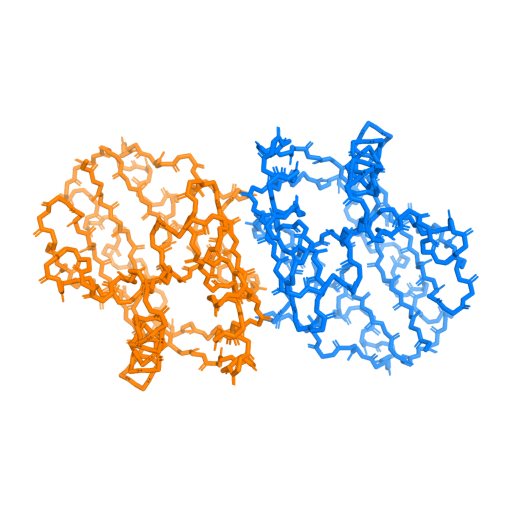65 5.691 1 90.88 92 SER A CA 1
ATOM 710 C C . SER A 1 92 ? -9.195 -2.641 5.031 1 90.88 92 SER A C 1
ATOM 712 O O . SER A 1 92 ? -9.102 -1.455 4.711 1 90.88 92 SER A O 1
ATOM 714 N N . ALA A 1 93 ? -10.234 -3.441 4.789 1 93.19 93 ALA A N 1
ATOM 715 C CA . ALA A 1 93 ? -11.438 -2.822 4.246 1 93.19 93 ALA A CA 1
ATOM 716 C C . ALA A 1 93 ? -11.93 -1.694 5.152 1 93.19 93 ALA A C 1
ATOM 718 O O . ALA A 1 93 ? -12.406 -0.663 4.668 1 93.19 93 ALA A O 1
ATOM 719 N N . ASP A 1 94 ? -11.734 -1.873 6.398 1 93.81 94 ASP A N 1
ATOM 720 C CA . ASP A 1 94 ? -12.172 -0.866 7.359 1 93.81 94 ASP A CA 1
ATOM 721 C C . ASP A 1 94 ? -11.406 0.443 7.168 1 93.81 94 ASP A C 1
ATOM 723 O O . ASP A 1 94 ? -12.016 1.51 7.051 1 93.81 94 ASP A O 1
ATOM 727 N N . VAL A 1 95 ? -10.109 0.388 7.07 1 94 95 VAL A N 1
ATOM 728 C CA . VAL A 1 95 ? -9.281 1.583 6.934 1 94 95 VAL A CA 1
ATOM 729 C C . VAL A 1 95 ? -9.586 2.273 5.609 1 94 95 VAL A C 1
ATOM 731 O O . VAL A 1 95 ? -9.703 3.5 5.551 1 94 95 VAL A O 1
ATOM 734 N N . ALA A 1 96 ? -9.766 1.498 4.562 1 94.69 96 ALA A N 1
ATOM 735 C CA . ALA A 1 96 ? -10.086 2.066 3.256 1 94.69 96 ALA A CA 1
ATOM 736 C C . ALA A 1 96 ? -11.453 2.746 3.27 1 94.69 96 ALA A C 1
ATOM 738 O O . ALA A 1 96 ? -11.633 3.807 2.666 1 94.69 96 ALA A O 1
ATOM 739 N N . GLN A 1 97 ? -12.367 2.135 3.947 1 95.06 97 GLN A N 1
ATOM 740 C CA . GLN A 1 97 ? -13.711 2.705 4.047 1 95.06 97 GLN A CA 1
ATOM 741 C C . GLN A 1 97 ? -13.695 4.004 4.848 1 95.06 97 GLN A C 1
ATOM 743 O O . GLN A 1 97 ? -14.375 4.965 4.492 1 95.06 97 GLN A O 1
ATOM 748 N N . ARG A 1 98 ? -12.961 3.979 5.922 1 95.06 98 ARG A N 1
ATOM 749 C CA . ARG A 1 98 ? -12.828 5.191 6.719 1 95.06 98 ARG A CA 1
ATOM 750 C C . ARG A 1 98 ? -12.219 6.324 5.895 1 95.06 98 ARG A C 1
ATOM 752 O O . ARG A 1 98 ? -12.703 7.457 5.941 1 95.06 98 ARG A O 1
ATOM 759 N N . GLN A 1 99 ? -11.164 6.016 5.18 1 96.06 99 GLN A N 1
ATOM 760 C CA . GLN A 1 99 ? -10.531 7.016 4.324 1 96.06 99 GLN A CA 1
ATOM 761 C C . GLN A 1 99 ? -11.523 7.566 3.303 1 96.06 99 GLN A C 1
ATOM 763 O O . GLN A 1 99 ? -11.609 8.781 3.107 1 96.06 99 GLN A O 1
ATOM 768 N N . GLN A 1 100 ? -12.273 6.691 2.662 1 95.81 100 GLN A N 1
ATOM 769 C CA . GLN A 1 100 ? -13.281 7.113 1.692 1 95.81 100 GLN A CA 1
ATOM 770 C C . GLN A 1 100 ? -14.312 8.031 2.336 1 95.81 100 GLN A C 1
ATOM 772 O O . GLN A 1 100 ? -14.695 9.055 1.755 1 95.81 100 GLN A O 1
ATOM 777 N N . ARG A 1 101 ? -14.727 7.68 3.477 1 96.19 101 ARG A N 1
ATOM 778 C CA . ARG A 1 101 ? -15.711 8.492 4.188 1 96.19 101 ARG A CA 1
ATOM 779 C C . ARG A 1 101 ? -15.156 9.883 4.488 1 96.19 101 ARG A C 1
ATOM 781 O O . ARG A 1 101 ? -15.844 10.891 4.301 1 96.19 101 ARG A O 1
ATOM 788 N N . VAL A 1 102 ? -13.93 9.953 4.984 1 97.12 102 VAL A N 1
ATOM 789 C CA . VAL A 1 102 ? -13.289 11.227 5.289 1 97.12 102 VAL A CA 1
ATOM 790 C C . VAL A 1 102 ? -13.203 12.078 4.027 1 97.12 102 VAL A C 1
ATOM 792 O O . VAL A 1 102 ? -13.523 13.266 4.047 1 97.12 102 VAL A O 1
ATOM 795 N N . VAL A 1 103 ? -12.781 11.461 2.98 1 97.56 103 VAL A N 1
ATOM 796 C CA . VAL A 1 103 ? -12.672 12.18 1.715 1 97.56 103 VAL A CA 1
ATOM 797 C C . VAL A 1 103 ? -14.031 12.734 1.305 1 97.56 103 VAL A C 1
ATOM 799 O O . VAL A 1 103 ? -14.148 13.891 0.906 1 97.56 103 VAL A O 1
ATOM 802 N N . ASP A 1 104 ? -15.07 11.875 1.423 1 97.38 104 ASP A N 1
ATOM 803 C CA . ASP A 1 104 ? -16.422 12.32 1.075 1 97.38 104 ASP A CA 1
ATOM 804 C C . ASP A 1 104 ? -16.844 13.523 1.912 1 97.38 104 ASP A C 1
ATOM 806 O O . ASP A 1 104 ? -17.375 14.5 1.38 1 97.38 104 ASP A O 1
ATOM 810 N N . LEU A 1 105 ? -16.578 13.484 3.176 1 97.31 105 LEU A N 1
ATOM 811 C CA . LEU A 1 105 ? -16.969 14.547 4.094 1 97.31 105 LEU A CA 1
ATOM 812 C C . LEU A 1 105 ? -16.266 15.852 3.746 1 97.31 105 LEU A C 1
ATOM 814 O O . LEU A 1 105 ? -16.891 16.906 3.652 1 97.31 105 LEU A O 1
ATOM 818 N N . VAL A 1 106 ? -14.953 15.805 3.529 1 97.75 106 VAL A N 1
ATOM 819 C CA . VAL A 1 106 ? -14.203 17.047 3.367 1 97.75 106 VAL A CA 1
ATOM 820 C C . VAL A 1 106 ? -14.438 17.609 1.968 1 97.75 106 VAL A C 1
ATOM 822 O O . VAL A 1 106 ? -14.484 18.828 1.786 1 97.75 106 VAL A O 1
ATOM 825 N N . THR A 1 107 ? -14.602 16.75 1.001 1 98.06 107 THR A N 1
ATOM 826 C CA . THR A 1 107 ? -14.836 17.25 -0.346 1 98.06 107 THR A CA 1
ATOM 827 C C . THR A 1 107 ? -16.234 17.844 -0.466 1 98.06 107 THR A C 1
ATOM 829 O O . THR A 1 107 ? -16.469 18.75 -1.271 1 98.06 107 THR A O 1
ATOM 832 N N . ALA A 1 108 ? -17.156 17.375 0.284 1 97.56 108 ALA A N 1
ATOM 833 C CA . ALA A 1 108 ? -18.516 17.906 0.295 1 97.56 108 ALA A CA 1
ATOM 834 C C . ALA A 1 108 ? -18.531 19.375 0.739 1 97.56 108 ALA A C 1
ATOM 836 O O . ALA A 1 108 ? -19.484 20.109 0.47 1 97.56 108 ALA A O 1
ATOM 837 N N . THR A 1 109 ? -17.5 19.859 1.402 1 97.75 109 THR A N 1
ATOM 838 C CA . THR A 1 109 ? -17.391 21.25 1.84 1 97.75 109 THR A CA 1
ATOM 839 C C . THR A 1 109 ? -16.938 22.156 0.691 1 97.75 109 THR A C 1
ATOM 841 O O . THR A 1 109 ? -16.922 23.375 0.825 1 97.75 109 THR A O 1
ATOM 844 N N . GLY A 1 110 ? -16.5 21.516 -0.453 1 98.06 110 GLY A N 1
ATOM 845 C CA . GLY A 1 110 ? -15.977 22.266 -1.577 1 98.06 110 GLY A CA 1
ATOM 846 C C . GLY A 1 110 ? -14.461 22.328 -1.59 1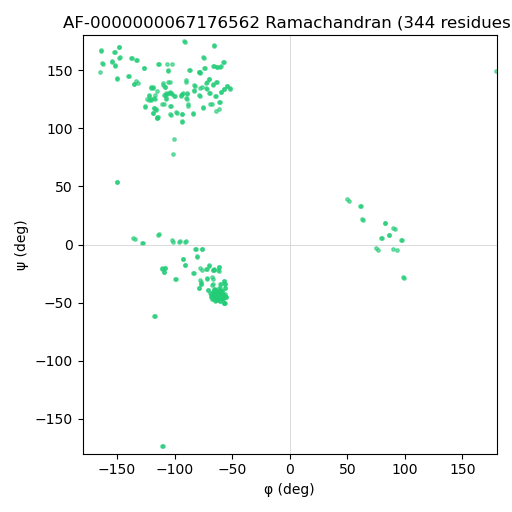 98.06 110 GLY A C 1
ATOM 847 O O . GLY A 1 110 ? -13.867 22.984 -2.449 1 98.06 110 GLY A O 1
ATOM 848 N N . ALA A 1 111 ? -13.828 21.641 -0.66 1 98.12 111 ALA A N 1
ATOM 849 C CA . ALA A 1 111 ? -12.367 21.656 -0.584 1 98.12 111 ALA A CA 1
ATOM 850 C C . ALA A 1 111 ? -11.75 20.969 -1.803 1 98.12 111 ALA A C 1
ATOM 852 O O . ALA A 1 111 ? -12.391 20.125 -2.436 1 98.12 111 ALA A O 1
ATOM 853 N N . ASP A 1 112 ? -10.555 21.391 -2.107 1 98.5 112 ASP A N 1
ATOM 854 C CA . ASP A 1 112 ? -9.789 20.797 -3.201 1 98.5 112 ASP A CA 1
ATOM 855 C C . ASP A 1 112 ? -8.875 19.688 -2.693 1 98.5 112 ASP A C 1
ATOM 857 O O . ASP A 1 112 ? -7.844 19.953 -2.076 1 98.5 112 ASP A O 1
ATOM 861 N N . LEU A 1 113 ? -9.234 18.453 -2.963 1 98.38 113 LEU A N 1
ATOM 862 C CA . LEU A 1 113 ? -8.492 17.281 -2.525 1 98.38 113 LEU A CA 1
ATOM 863 C C . LEU A 1 113 ? -7.27 17.047 -3.406 1 98.38 113 LEU A C 1
ATOM 865 O O . LEU A 1 113 ? -7.371 17.047 -4.633 1 98.38 113 LEU A O 1
ATOM 869 N N . HIS A 1 114 ? -6.082 16.891 -2.756 1 97.5 114 HIS A N 1
ATOM 870 C CA . HIS A 1 114 ? -4.887 16.516 -3.502 1 97.5 114 HIS A CA 1
ATOM 871 C C . HIS A 1 114 ? -5.105 15.203 -4.246 1 97.5 114 HIS A C 1
ATOM 873 O O . HIS A 1 114 ? -5.602 14.227 -3.674 1 97.5 114 HIS A O 1
ATOM 879 N N . LYS A 1 115 ? -4.762 15.055 -5.465 1 95.25 115 LYS A N 1
ATOM 880 C CA . LYS A 1 115 ? -5.066 13.953 -6.371 1 95.25 115 LYS A CA 1
ATOM 881 C C . LYS A 1 115 ? -4.582 12.625 -5.809 1 95.25 115 LYS A C 1
ATOM 883 O O . LYS A 1 115 ? -5.203 11.586 -6.031 1 95.25 115 LYS A O 1
ATOM 888 N N . HIS A 1 116 ? -3.492 12.586 -5.023 1 94.19 116 HIS A N 1
ATOM 889 C CA . HIS A 1 116 ? -2.906 11.352 -4.516 1 94.19 116 HIS A CA 1
ATOM 890 C C . HIS A 1 116 ? -3.727 10.781 -3.359 1 94.19 116 HIS A C 1
ATOM 892 O O . HIS A 1 116 ? -3.467 9.672 -2.895 1 94.19 116 HIS A O 1
ATOM 898 N N . TYR A 1 117 ? -4.758 11.531 -2.963 1 96.31 117 TYR A N 1
ATOM 899 C CA . TYR A 1 117 ? -5.543 11.086 -1.815 1 96.31 117 TYR A CA 1
ATOM 900 C C . TYR A 1 117 ? -6.961 10.719 -2.234 1 96.31 117 TYR A C 1
ATOM 902 O O . TYR A 1 117 ? -7.824 10.484 -1.385 1 96.31 117 TYR A O 1
ATOM 910 N N . ARG A 1 118 ? -7.16 10.688 -3.523 1 96.31 118 ARG A N 1
ATOM 911 C CA . ARG A 1 118 ? -8.438 10.18 -4.016 1 96.31 118 ARG A CA 1
ATOM 912 C C . ARG A 1 118 ? -8.586 8.695 -3.717 1 96.31 118 ARG A C 1
ATOM 914 O O . ARG A 1 118 ? -7.633 7.93 -3.865 1 96.31 118 ARG A O 1
ATOM 921 N N . PRO A 1 119 ? -9.828 8.305 -3.279 1 93.44 119 PRO A N 1
ATOM 922 C CA . PRO A 1 119 ? -10.039 6.867 -3.109 1 93.44 119 PRO A CA 1
ATOM 923 C C . PRO A 1 119 ? -9.664 6.062 -4.352 1 93.44 119 PRO A C 1
ATOM 925 O O . PRO A 1 119 ? -9.969 6.48 -5.477 1 93.44 119 PRO A O 1
ATOM 928 N N . GLY A 1 120 ? -8.945 4.965 -4.156 1 89.88 120 GLY A N 1
ATOM 929 C CA . GLY A 1 120 ? -8.477 4.141 -5.258 1 89.88 120 GLY A CA 1
ATOM 930 C C . GLY A 1 120 ? -7.031 4.422 -5.641 1 89.88 120 GLY A C 1
ATOM 931 O O . GLY A 1 120 ? -6.355 3.562 -6.203 1 89.88 120 GLY A O 1
ATOM 932 N N . VAL A 1 121 ? -6.617 5.625 -5.391 1 92.06 121 VAL A N 1
ATOM 933 C CA . VAL A 1 121 ? -5.238 6.008 -5.676 1 92.06 121 VAL A CA 1
ATOM 934 C C . VAL A 1 121 ? -4.465 6.18 -4.371 1 92.06 121 VAL A C 1
ATOM 936 O O . VAL A 1 121 ? -3.238 6.055 -4.348 1 92.06 121 VAL A O 1
ATOM 939 N N . TRP A 1 122 ? -5.195 6.363 -3.363 1 94.75 122 TRP A N 1
ATOM 940 C CA . TRP A 1 122 ? -4.637 6.59 -2.033 1 94.75 122 TRP A CA 1
ATOM 941 C C . TRP A 1 122 ? -3.773 5.41 -1.597 1 94.75 122 TRP A C 1
ATOM 943 O O . TRP A 1 122 ? -4.164 4.25 -1.759 1 94.75 122 TRP A O 1
ATOM 953 N N . LEU A 1 123 ? -2.59 5.742 -1.122 1 93.5 123 LEU A N 1
ATOM 954 C CA . LEU A 1 123 ? -1.672 4.785 -0.514 1 93.5 123 LEU A CA 1
ATOM 955 C C . LEU A 1 123 ? -1.452 5.105 0.961 1 93.5 123 LEU A C 1
ATOM 957 O O . LEU A 1 123 ? -0.805 6.098 1.295 1 93.5 123 LEU A O 1
ATOM 961 N N . PRO A 1 124 ? -1.99 4.262 1.807 1 93.44 124 PRO A N 1
ATOM 962 C CA . PRO A 1 124 ? -1.7 4.508 3.221 1 93.44 124 PRO A CA 1
ATOM 963 C C . PRO A 1 124 ? -0.209 4.43 3.541 1 93.44 124 PRO A C 1
ATOM 965 O O . PRO A 1 124 ? 0.428 3.406 3.283 1 93.44 124 PRO A O 1
ATOM 968 N N . HIS A 1 125 ? 0.27 5.512 4.074 1 94.94 125 HIS A N 1
ATOM 969 C CA . HIS A 1 125 ? 1.711 5.531 4.301 1 94.94 125 HIS A CA 1
ATOM 970 C C . HIS A 1 125 ? 2.074 6.426 5.48 1 94.94 125 HIS A C 1
ATOM 972 O O . HIS A 1 125 ? 1.286 7.285 5.879 1 94.94 125 HIS A O 1
ATOM 978 N N . CYS A 1 126 ? 3.168 6.137 6.074 1 97.06 126 CYS A N 1
ATOM 979 C CA . CYS A 1 126 ? 3.85 6.98 7.051 1 97.06 126 CYS A CA 1
ATOM 980 C C . CYS A 1 126 ? 5.219 7.414 6.535 1 97.06 126 CYS A C 1
ATOM 982 O O . CYS A 1 126 ? 6.105 6.578 6.344 1 97.06 126 CYS A O 1
ATOM 984 N N . SER A 1 127 ? 5.391 8.68 6.355 1 96 127 SER A N 1
ATOM 985 C CA . SER A 1 127 ? 6.586 9.219 5.715 1 96 127 SER A CA 1
ATOM 986 C C . SER A 1 127 ? 7.809 9.07 6.613 1 96 127 SER A C 1
ATOM 988 O O . SER A 1 127 ? 7.711 9.234 7.832 1 96 127 SER A O 1
ATOM 990 N N . LEU A 1 128 ? 8.922 8.789 6.031 1 96.62 128 LEU A N 1
ATOM 991 C CA . LEU A 1 128 ? 10.18 8.656 6.746 1 96.62 128 LEU A CA 1
ATOM 992 C C . LEU A 1 128 ? 11.188 9.703 6.285 1 96.62 128 LEU A C 1
ATOM 994 O O . LEU A 1 128 ? 11.648 10.523 7.09 1 96.62 128 LEU A O 1
ATOM 998 N N . ALA A 1 129 ? 11.516 9.641 5.055 1 95.19 129 ALA A N 1
ATOM 999 C CA . ALA A 1 129 ? 12.445 10.594 4.449 1 95.19 129 ALA A CA 1
ATOM 1000 C C . ALA A 1 129 ? 11.797 11.32 3.275 1 95.19 129 ALA A C 1
ATOM 1002 O O . ALA A 1 129 ? 11.266 10.688 2.361 1 95.19 129 ALA A O 1
ATOM 1003 N N . PRO A 1 130 ? 11.844 12.625 3.266 1 92.25 130 PRO A N 1
ATOM 1004 C CA . PRO A 1 130 ? 11.102 13.375 2.254 1 92.25 130 PRO A CA 1
ATOM 1005 C C . PRO A 1 130 ? 11.859 13.5 0.932 1 92.25 130 PRO A C 1
ATOM 1007 O O . PRO A 1 130 ? 11.242 13.688 -0.12 1 92.25 130 PRO A O 1
ATOM 1010 N N . ARG A 1 131 ? 13.188 13.406 0.921 1 92.94 131 ARG A N 1
ATOM 1011 C CA . ARG A 1 131 ? 13.953 13.688 -0.288 1 92.94 131 ARG A CA 1
ATOM 1012 C C . ARG A 1 131 ? 15.242 12.867 -0.32 1 92.94 131 ARG A C 1
ATOM 1014 O O . ARG A 1 131 ? 16.328 13.406 -0.523 1 92.94 131 ARG A O 1
ATOM 1021 N N . ALA A 1 132 ? 15.117 11.57 -0.181 1 94.88 132 ALA A N 1
ATOM 1022 C CA . ALA A 1 132 ? 16.297 10.703 -0.276 1 94.88 132 ALA A CA 1
ATOM 1023 C C . ALA A 1 132 ? 16.781 10.602 -1.718 1 94.88 132 ALA A C 1
ATOM 1025 O O . ALA A 1 132 ? 15.977 10.484 -2.646 1 94.88 132 ALA A O 1
ATOM 1026 N N . THR A 1 133 ? 18.062 10.719 -1.93 1 95.56 133 THR A N 1
ATOM 1027 C CA . THR A 1 133 ? 18.625 10.484 -3.254 1 95.56 133 THR A CA 1
ATOM 1028 C C . THR A 1 133 ? 18.672 8.992 -3.568 1 95.56 133 THR A C 1
ATOM 1030 O O . THR A 1 133 ? 18.609 8.164 -2.662 1 95.56 133 THR A O 1
ATOM 1033 N N . LEU A 1 134 ? 18.797 8.695 -4.875 1 95.69 134 LEU A N 1
ATOM 1034 C CA . LEU A 1 134 ? 18.922 7.297 -5.27 1 95.69 134 LEU A CA 1
ATOM 1035 C C . LEU A 1 134 ? 20.109 6.645 -4.559 1 95.69 134 LEU A C 1
ATOM 1037 O O . LEU A 1 134 ? 20.016 5.484 -4.148 1 95.69 134 LEU A O 1
ATOM 1041 N N . ALA A 1 135 ? 21.156 7.371 -4.398 1 96.25 135 ALA A N 1
ATOM 1042 C CA . ALA A 1 135 ? 22.375 6.859 -3.771 1 96.25 135 ALA A CA 1
ATOM 1043 C C . ALA A 1 135 ? 22.141 6.527 -2.303 1 96.25 135 ALA A C 1
ATOM 1045 O O . ALA A 1 135 ? 22.859 5.719 -1.718 1 96.25 135 ALA A O 1
ATOM 1046 N N . GLN A 1 136 ? 21.188 7.062 -1.709 1 97.25 136 GLN A N 1
ATOM 1047 C CA . GLN A 1 136 ? 20.906 6.883 -0.288 1 97.25 136 GLN A CA 1
ATOM 1048 C C . GLN A 1 136 ? 19.938 5.734 -0.061 1 97.25 136 GLN A C 1
ATOM 1050 O O . GLN A 1 136 ? 19.766 5.266 1.067 1 97.25 136 GLN A O 1
ATOM 1055 N N . LEU A 1 137 ? 19.297 5.23 -1.086 1 96.44 137 LEU A N 1
ATOM 1056 C CA . LEU A 1 137 ? 18.219 4.254 -0.98 1 96.44 137 LEU A CA 1
ATOM 1057 C C . LEU A 1 137 ? 18.688 2.992 -0.267 1 96.44 137 LEU A C 1
ATOM 1059 O O . LEU A 1 137 ? 18.031 2.508 0.652 1 96.44 137 LEU A O 1
ATOM 1063 N N . PRO A 1 138 ? 19.859 2.461 -0.637 1 96.75 138 PRO A N 1
ATOM 1064 C CA . PRO A 1 138 ? 20.281 1.23 0.034 1 96.75 138 PRO A CA 1
ATOM 1065 C C . PRO A 1 138 ? 20.406 1.394 1.548 1 96.75 138 PRO A C 1
ATOM 1067 O O . PRO A 1 138 ? 19.953 0.525 2.303 1 96.75 138 PRO A O 1
ATOM 1070 N N . ASP A 1 139 ? 20.922 2.51 1.92 1 96.75 139 ASP A N 1
ATOM 1071 C CA . ASP A 1 139 ? 21.125 2.748 3.348 1 96.75 139 ASP A CA 1
ATOM 1072 C C . ASP A 1 139 ? 19.781 2.9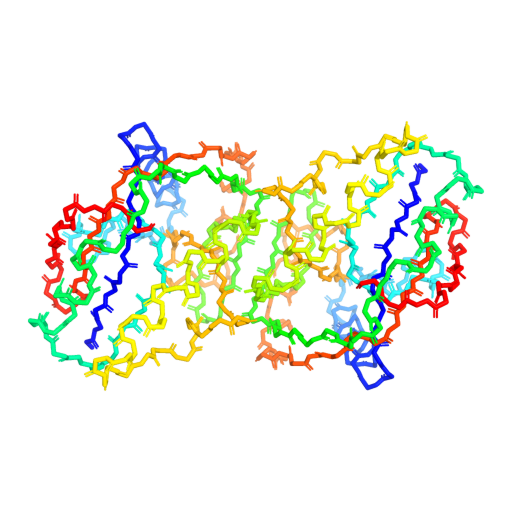 4.066 1 96.75 139 ASP A C 1
ATOM 1074 O O . ASP A 1 139 ? 19.578 2.332 5.141 1 96.75 139 ASP A O 1
ATOM 1078 N N . VAL A 1 140 ? 18.891 3.646 3.504 1 97.12 140 VAL A N 1
ATOM 1079 C CA . VAL A 1 140 ? 17.594 3.875 4.129 1 97.12 140 VAL A CA 1
ATOM 1080 C C . VAL A 1 140 ? 16.812 2.562 4.207 1 97.12 140 VAL A C 1
ATOM 1082 O O . VAL A 1 140 ? 16.297 2.205 5.27 1 97.12 140 VAL A O 1
ATOM 1085 N N . VAL A 1 141 ? 16.812 1.824 3.123 1 97.12 141 VAL A N 1
ATOM 1086 C CA . VAL A 1 141 ? 16.047 0.585 3.061 1 97.12 141 VAL A CA 1
ATOM 1087 C C . VAL A 1 141 ? 16.609 -0.426 4.055 1 97.12 141 VAL A C 1
ATOM 1089 O O . VAL A 1 141 ? 15.859 -1.063 4.797 1 97.12 141 VAL A O 1
ATOM 1092 N N . ALA A 1 142 ? 17.922 -0.531 4.078 1 97 142 ALA A N 1
ATOM 1093 C CA . ALA A 1 142 ? 18.547 -1.449 5.031 1 97 142 ALA A CA 1
ATOM 1094 C C . ALA A 1 142 ? 18.172 -1.087 6.465 1 97 142 ALA A C 1
ATOM 1096 O O . ALA A 1 142 ? 17.828 -1.963 7.266 1 97 142 ALA A O 1
ATOM 1097 N N . THR A 1 143 ? 18.25 0.17 6.75 1 97.25 143 THR A N 1
ATOM 1098 C CA . THR A 1 143 ? 17.938 0.667 8.086 1 97.25 143 THR A CA 1
ATOM 1099 C C . THR A 1 143 ? 16.5 0.341 8.469 1 97.25 143 THR A C 1
ATOM 1101 O O . THR A 1 143 ? 16.234 -0.131 9.578 1 97.25 143 THR A O 1
ATOM 1104 N N . VAL A 1 144 ? 15.586 0.544 7.574 1 97.31 144 VAL A N 1
ATOM 1105 C CA . VAL A 1 144 ? 14.164 0.34 7.832 1 97.31 144 VAL A CA 1
ATOM 1106 C C . VAL A 1 144 ? 13.867 -1.154 7.953 1 97.31 144 VAL A C 1
ATOM 1108 O O . VAL A 1 144 ? 13.125 -1.578 8.844 1 97.31 144 VAL A O 1
ATOM 1111 N N . MET A 1 145 ? 14.516 -1.977 7.105 1 95.62 145 MET A N 1
ATOM 1112 C CA . MET A 1 145 ? 14.258 -3.412 7.09 1 95.62 145 MET A CA 1
ATOM 1113 C C . MET A 1 145 ? 14.711 -4.066 8.391 1 95.62 145 MET A C 1
ATOM 1115 O O . MET A 1 145 ? 14.156 -5.082 8.805 1 95.62 145 MET A O 1
ATOM 1119 N N . ASP A 1 146 ? 15.586 -3.461 9.086 1 95.56 146 ASP A N 1
ATOM 1120 C CA . ASP A 1 146 ? 16.062 -3.963 10.367 1 95.56 146 ASP A CA 1
ATOM 1121 C C . ASP A 1 146 ? 14.984 -3.859 11.445 1 95.56 146 ASP A C 1
ATOM 1123 O O . ASP A 1 146 ? 15.07 -4.523 12.477 1 95.56 146 ASP A O 1
ATOM 1127 N N . VAL A 1 147 ? 14.023 -3.062 11.188 1 95.88 147 VAL A N 1
ATOM 1128 C CA . VAL A 1 147 ? 13.023 -2.762 12.211 1 95.88 147 VAL A CA 1
ATOM 1129 C C . VAL A 1 147 ? 11.695 -3.408 11.836 1 95.88 147 VAL A C 1
ATOM 1131 O O . VAL A 1 147 ? 10.852 -3.658 12.703 1 95.88 147 VAL A O 1
ATOM 1134 N N . LEU A 1 148 ? 11.461 -3.684 10.578 1 94.88 148 LEU A N 1
ATOM 1135 C CA . LEU A 1 148 ? 10.195 -4.234 10.109 1 94.88 148 LEU A CA 1
ATOM 1136 C C . LEU A 1 148 ? 10.109 -5.727 10.406 1 94.88 148 LEU A C 1
ATOM 1138 O O . LEU A 1 148 ? 11.133 -6.414 10.477 1 94.88 148 LEU A O 1
ATOM 1142 N N . PRO A 1 149 ? 8.852 -6.254 10.664 1 94.94 149 PRO A N 1
ATOM 1143 C CA . PRO A 1 149 ? 7.57 -5.543 10.633 1 94.94 149 PRO A CA 1
ATOM 1144 C C . PRO A 1 149 ? 7.328 -4.715 11.898 1 94.94 149 PRO A C 1
ATOM 1146 O O . PRO A 1 149 ? 7.887 -5.02 12.953 1 94.94 149 PRO A O 1
ATOM 1149 N N . LEU A 1 150 ? 6.625 -3.627 11.727 1 96.25 150 LEU A N 1
ATOM 1150 C CA . LEU A 1 150 ? 6.254 -2.732 12.812 1 96.25 150 LEU A CA 1
ATOM 1151 C C . LEU A 1 150 ? 4.734 -2.637 12.945 1 96.25 150 LEU A C 1
ATOM 1153 O O . LEU A 1 150 ? 4.051 -2.219 12.008 1 96.25 150 LEU A O 1
ATOM 1157 N N . ARG A 1 151 ? 4.184 -3.135 14.047 1 96.62 151 ARG A N 1
ATOM 1158 C CA . ARG A 1 151 ? 2.766 -2.975 14.359 1 96.62 151 ARG A CA 1
ATOM 1159 C C . ARG A 1 151 ? 2.52 -1.694 15.148 1 96.62 151 ARG A C 1
ATOM 1161 O O . ARG A 1 151 ? 3.24 -1.401 16.109 1 96.62 151 ARG A O 1
ATOM 1168 N N . VAL A 1 152 ? 1.558 -0.953 14.664 1 97.75 152 VAL A N 1
ATOM 1169 C CA . VAL A 1 152 ? 1.338 0.347 15.289 1 97.75 152 VAL A CA 1
ATOM 1170 C C . VAL A 1 152 ? -0.153 0.547 15.547 1 97.75 152 VAL A C 1
ATOM 1172 O O . VAL A 1 152 ? -0.992 -0.131 14.953 1 97.75 152 VAL A O 1
ATOM 1175 N N . THR A 1 153 ? -0.442 1.405 16.438 1 97.94 153 THR A N 1
ATOM 1176 C CA . THR A 1 153 ? -1.798 1.833 16.766 1 97.94 153 THR A CA 1
ATOM 1177 C C . THR A 1 153 ? -1.955 3.336 16.562 1 97.94 153 THR A C 1
ATOM 1179 O O . THR A 1 153 ? -1.123 4.121 17.016 1 97.94 153 THR A O 1
ATOM 1182 N N . LEU A 1 154 ? -2.922 3.701 15.766 1 97.81 154 LEU A N 1
ATOM 1183 C CA . LEU A 1 154 ? -3.34 5.094 15.633 1 97.81 154 LEU A CA 1
ATOM 1184 C C . LEU A 1 154 ? -4.637 5.348 16.391 1 97.81 154 LEU A C 1
ATOM 1186 O O . LEU A 1 154 ? -5.672 4.754 16.094 1 97.81 154 LEU A O 1
ATOM 1190 N N . ASP A 1 155 ? -4.574 6.25 17.359 1 97.88 155 ASP A N 1
ATOM 1191 C CA . ASP A 1 155 ? -5.711 6.277 18.266 1 97.88 155 ASP A CA 1
ATOM 1192 C C . ASP A 1 155 ? -6.277 7.691 18.406 1 97.88 155 ASP A C 1
ATOM 1194 O O . ASP A 1 155 ? -7.184 7.93 19.203 1 97.88 155 ASP A O 1
ATOM 1198 N N . HIS A 1 156 ? -5.73 8.617 17.734 1 96.88 156 HIS A N 1
ATOM 1199 C CA . HIS A 1 156 ? -6.293 9.961 17.672 1 96.88 156 HIS A CA 1
ATOM 1200 C C . HIS A 1 156 ? -6 10.625 16.328 1 96.88 156 HIS A C 1
ATOM 1202 O O . HIS A 1 156 ? -5.371 10.016 15.453 1 96.88 156 HIS A O 1
ATOM 1208 N N . ALA A 1 157 ? -6.652 11.75 16.109 1 96.56 157 ALA A N 1
ATOM 1209 C CA . ALA A 1 157 ? -6.562 12.414 14.805 1 96.56 157 ALA A CA 1
ATOM 1210 C C . ALA A 1 157 ? -6.402 13.922 14.969 1 96.56 157 ALA A C 1
ATOM 1212 O O . ALA A 1 157 ? -6.672 14.469 16.031 1 96.56 157 ALA A O 1
ATOM 1213 N N . ALA A 1 158 ? -5.93 14.539 13.953 1 95.81 158 ALA A N 1
ATOM 1214 C CA . ALA A 1 158 ? -5.75 15.992 13.945 1 95.81 158 ALA A CA 1
ATOM 1215 C C . ALA A 1 158 ? -5.797 16.547 12.523 1 95.81 158 ALA A C 1
ATOM 1217 O O . ALA A 1 158 ? -5.621 15.797 11.555 1 95.81 158 ALA A O 1
ATOM 1218 N N . LEU A 1 159 ? -6.098 17.797 12.461 1 95.62 159 LEU A N 1
ATOM 1219 C CA . LEU A 1 159 ? -5.809 18.578 11.266 1 95.62 159 LEU A CA 1
ATOM 1220 C C . LEU A 1 159 ? -4.41 19.172 11.336 1 95.62 159 LEU A C 1
ATOM 1222 O O . LEU A 1 159 ? -4.082 19.891 12.289 1 95.62 159 LEU A O 1
ATOM 1226 N N . VAL A 1 160 ? -3.645 18.812 10.383 1 93.56 160 VAL A N 1
ATOM 1227 C CA . VAL A 1 160 ? -2.273 19.312 10.359 1 93.56 160 VAL A CA 1
ATOM 1228 C C . VAL A 1 160 ? -2.094 20.281 9.195 1 93.56 160 VAL A C 1
ATOM 1230 O O . VAL A 1 160 ? -2.322 19.922 8.039 1 93.56 160 VAL A O 1
ATOM 1233 N N . ASP A 1 161 ? -1.729 21.469 9.469 1 90 161 ASP A N 1
ATOM 1234 C CA . ASP A 1 161 ? -1.437 22.484 8.461 1 90 161 ASP A CA 1
ATOM 1235 C C . ASP A 1 161 ? 0.054 22.516 8.133 1 90 161 ASP A C 1
ATOM 1237 O O . ASP A 1 161 ? 0.868 22.938 8.953 1 90 161 ASP A O 1
ATOM 1241 N N . SER A 1 162 ? 0.396 22.125 6.941 1 83.94 162 SER A N 1
ATOM 1242 C CA . SER A 1 162 ? 1.798 21.969 6.57 1 83.94 162 SER A CA 1
ATOM 1243 C C . SER A 1 162 ? 2.486 23.312 6.43 1 83.94 162 SER A C 1
ATOM 1245 O O . SER A 1 162 ? 3.715 23.406 6.48 1 83.94 162 SER A O 1
ATOM 1247 N N . SER A 1 163 ? 1.745 24.422 6.223 1 81.44 163 SER A N 1
ATOM 1248 C CA . SER A 1 163 ? 2.34 25.734 6.059 1 81.44 163 SER A CA 1
ATOM 1249 C C . SER A 1 163 ? 2.76 26.328 7.398 1 81.44 163 SER A C 1
ATOM 1251 O O . SER A 1 163 ? 3.775 27.016 7.488 1 81.44 163 SER A O 1
ATOM 1253 N N . THR A 1 164 ? 2.051 25.969 8.367 1 80.88 164 THR A N 1
ATOM 1254 C CA . THR A 1 164 ? 2.307 26.578 9.672 1 80.88 164 THR A CA 1
ATOM 1255 C C . THR A 1 164 ? 2.891 25.547 10.633 1 80.88 164 THR A C 1
ATOM 1257 O O . THR A 1 164 ? 3.469 25.906 11.656 1 80.88 164 THR A O 1
ATOM 1260 N N . GLY A 1 165 ? 2.648 24.297 10.289 1 81.88 165 GLY A N 1
ATOM 1261 C CA . GLY A 1 165 ? 3.059 23.234 11.203 1 81.88 165 GLY A CA 1
ATOM 1262 C C . GLY A 1 165 ? 2.096 23.047 12.359 1 81.88 165 GLY A C 1
ATOM 1263 O O . GLY A 1 165 ? 2.379 22.281 13.281 1 81.88 165 GLY A O 1
ATOM 1264 N N . THR A 1 166 ? 1.025 23.75 12.305 1 88.81 166 THR A N 1
ATOM 1265 C CA . THR A 1 166 ? 0.057 23.656 13.398 1 88.81 166 THR A CA 1
ATOM 1266 C C . THR A 1 166 ? -0.679 22.312 13.352 1 88.81 166 THR A C 1
ATOM 1268 O O . THR A 1 166 ? -1.043 21.844 12.281 1 88.81 166 THR A O 1
ATOM 1271 N N . VAL A 1 167 ? -0.888 21.734 14.516 1 93 167 VAL A N 1
ATOM 1272 C CA . VAL A 1 167 ? -1.625 20.5 14.711 1 93 167 VAL A CA 1
ATOM 1273 C C . VAL A 1 167 ? -2.885 20.766 15.531 1 93 167 VAL A C 1
ATOM 1275 O O . VAL A 1 167 ? -2.801 21.109 16.719 1 93 167 VAL A O 1
ATOM 1278 N N . ASN A 1 168 ? -4.043 20.703 14.93 1 93.69 168 ASN A N 1
ATOM 1279 C CA . ASN A 1 168 ? -5.32 20.891 15.602 1 93.69 168 ASN A CA 1
ATOM 1280 C C . ASN A 1 168 ? -6.039 19.578 15.844 1 93.69 168 ASN A C 1
ATOM 1282 O O . ASN A 1 168 ? -6.566 18.969 14.914 1 93.69 168 ASN A O 1
ATOM 1286 N N . PRO A 1 169 ? -6.137 19.188 17.109 1 94.69 169 PRO A N 1
ATOM 1287 C CA . PRO A 1 169 ? -6.738 17.875 17.406 1 94.69 169 PRO A CA 1
ATOM 1288 C C . PRO A 1 169 ? -8.203 17.797 16.984 1 94.69 169 PRO A C 1
ATOM 1290 O O . PRO A 1 169 ? -8.938 18.766 17.094 1 94.69 169 PRO A O 1
ATOM 1293 N N . LEU A 1 170 ? -8.547 16.656 16.438 1 94.38 170 LEU A N 1
ATOM 1294 C CA . LEU A 1 170 ? -9.953 16.344 16.203 1 94.38 170 LEU A CA 1
ATOM 1295 C C . LEU A 1 170 ? -10.555 15.633 17.422 1 94.38 170 LEU A C 1
ATOM 1297 O O . LEU A 1 170 ? -9.891 14.812 18.062 1 94.38 170 LEU A O 1
ATOM 1301 N N . PRO A 1 171 ? -11.75 16 17.672 1 90.56 171 PRO A N 1
ATOM 1302 C CA . PRO A 1 171 ? -12.344 15.445 18.891 1 90.56 171 PRO A CA 1
ATOM 1303 C C . PRO A 1 171 ? -12.586 13.945 18.797 1 90.56 171 PRO A C 1
ATOM 1305 O O . PRO A 1 171 ? -12.68 13.266 19.812 1 90.56 171 PRO A O 1
ATOM 1308 N N . VAL A 1 172 ? -12.797 13.461 17.594 1 91.62 172 VAL A N 1
ATOM 1309 C CA . VAL A 1 172 ? -13.039 12.039 17.422 1 91.62 172 VAL A CA 1
ATOM 1310 C C . VAL A 1 172 ? -12.203 11.5 16.266 1 91.62 172 VAL A C 1
ATOM 1312 O O . VAL A 1 172 ? -12.062 12.164 15.227 1 91.62 172 VAL A O 1
ATOM 1315 N N . LEU A 1 173 ? -11.688 10.289 16.469 1 92.69 173 LEU A N 1
ATOM 1316 C CA . LEU A 1 173 ? -10.977 9.594 15.406 1 92.69 173 LEU A CA 1
ATOM 1317 C C . LEU A 1 173 ? -11.938 9.172 14.297 1 92.69 173 LEU A C 1
ATOM 1319 O O . LEU A 1 173 ? -12.898 8.438 14.547 1 92.69 173 LEU A O 1
ATOM 1323 N N . PRO A 1 174 ? -11.609 9.68 13.219 1 89.38 174 PRO A N 1
ATOM 1324 C CA . PRO A 1 174 ? -12.539 9.289 12.156 1 89.38 174 PRO A CA 1
ATOM 1325 C C . PRO A 1 174 ? -12.281 7.867 11.648 1 89.38 174 PRO A C 1
ATOM 1327 O O . PRO A 1 174 ? -11.164 7.363 11.758 1 89.38 174 PRO A O 1
ATOM 1330 N N . MET B 1 1 ? 5.895 -24.734 -1.702 1 80.81 1 MET B N 1
ATOM 1331 C CA . MET B 1 1 ? 4.707 -24.969 -2.516 1 80.81 1 MET B CA 1
ATOM 1332 C C . MET B 1 1 ? 3.543 -24.109 -2.057 1 80.81 1 MET B C 1
ATOM 1334 O O . MET B 1 1 ? 3.225 -24.062 -0.867 1 80.81 1 MET B O 1
ATOM 1338 N N . ALA B 1 2 ? 3.045 -23.188 -3.027 1 91.88 2 ALA B N 1
ATOM 1339 C CA . ALA B 1 2 ? 1.919 -22.328 -2.65 1 91.88 2 ALA B CA 1
ATOM 1340 C C . ALA B 1 2 ? 0.928 -22.203 -3.803 1 91.88 2 ALA B C 1
ATOM 1342 O O . ALA B 1 2 ? 1.291 -22.375 -4.969 1 91.88 2 ALA B O 1
ATOM 1343 N N . LEU B 1 3 ? -0.34 -22.125 -3.471 1 95.5 3 LEU B N 1
ATOM 1344 C CA . LEU B 1 3 ? -1.405 -21.797 -4.406 1 95.5 3 LEU B CA 1
ATOM 1345 C C . LEU B 1 3 ? -1.893 -20.359 -4.18 1 95.5 3 LEU B C 1
ATOM 1347 O O . LEU B 1 3 ? -2.189 -19.984 -3.047 1 95.5 3 LEU B O 1
ATOM 1351 N N . ALA B 1 4 ? -1.953 -19.672 -5.258 1 96.94 4 ALA B N 1
ATOM 1352 C CA . ALA B 1 4 ? -2.373 -18.266 -5.133 1 96.94 4 ALA B CA 1
ATOM 1353 C C . ALA B 1 4 ? -3.66 -18.016 -5.914 1 96.94 4 ALA B C 1
ATOM 1355 O O . ALA B 1 4 ? -3.84 -18.531 -7.016 1 96.94 4 ALA B O 1
ATOM 1356 N N . VAL B 1 5 ? -4.605 -17.297 -5.277 1 97.31 5 VAL B N 1
ATOM 1357 C CA . VAL B 1 5 ? -5.73 -16.703 -6 1 97.31 5 VAL B CA 1
ATOM 1358 C C . VAL B 1 5 ? -5.316 -15.359 -6.598 1 97.31 5 VAL B C 1
ATOM 1360 O O . VAL B 1 5 ? -5.195 -14.367 -5.879 1 97.31 5 VAL B O 1
ATOM 1363 N N . CYS B 1 6 ? -5.262 -15.32 -7.918 1 97.19 6 CYS B N 1
ATOM 1364 C CA . CYS B 1 6 ? -4.609 -14.188 -8.555 1 97.19 6 CYS B CA 1
ATOM 1365 C C . CYS B 1 6 ? -5.582 -13.445 -9.469 1 97.19 6 CYS B C 1
ATOM 1367 O O . CYS B 1 6 ? -6.371 -14.062 -10.18 1 97.19 6 CYS B O 1
ATOM 1369 N N . LEU B 1 7 ? -5.531 -12.141 -9.344 1 97.19 7 LEU B N 1
ATOM 1370 C CA . LEU B 1 7 ? -6.059 -11.297 -10.414 1 97.19 7 LEU B CA 1
ATOM 1371 C C . LEU B 1 7 ? -5.023 -11.117 -11.523 1 97.19 7 LEU B C 1
ATOM 137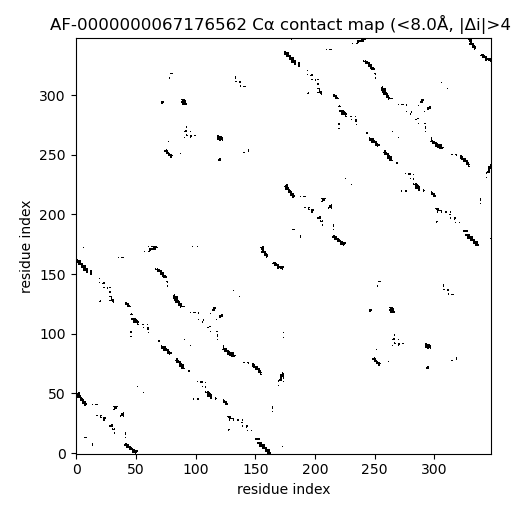3 O O . LEU B 1 7 ? -3.842 -10.906 -11.242 1 97.19 7 LEU B O 1
ATOM 1377 N N . LEU B 1 8 ? -5.504 -11.211 -12.703 1 97.88 8 LEU B N 1
ATOM 1378 C CA . LEU B 1 8 ? -4.629 -11.062 -13.859 1 97.88 8 LEU B CA 1
ATOM 1379 C C . LEU B 1 8 ? -4.996 -9.82 -14.664 1 97.88 8 LEU B C 1
ATOM 1381 O O . LEU B 1 8 ? -6.141 -9.359 -14.609 1 97.88 8 LEU B O 1
ATOM 1385 N N . PHE B 1 9 ? -4.008 -9.359 -15.359 1 98.25 9 PHE B N 1
ATOM 1386 C CA . PHE B 1 9 ? -4.125 -8.086 -16.062 1 98.25 9 PHE B CA 1
ATOM 1387 C C . PHE B 1 9 ? -4.73 -8.289 -17.453 1 98.25 9 PHE B C 1
ATOM 1389 O O . PHE B 1 9 ? -4.559 -9.344 -18.062 1 98.25 9 PHE B O 1
ATOM 1396 N N . ASP B 1 10 ? -5.43 -7.246 -17.906 1 98.44 10 ASP B N 1
ATOM 1397 C CA . ASP B 1 10 ? -5.809 -7.27 -19.312 1 98.44 10 ASP B CA 1
ATOM 1398 C C . ASP B 1 10 ? -4.578 -7.195 -20.219 1 98.44 10 ASP B C 1
ATOM 1400 O O . ASP B 1 10 ? -3.457 -7.008 -19.734 1 98.44 10 ASP B O 1
ATOM 1404 N N . ARG B 1 11 ? -4.797 -7.387 -21.438 1 98.06 11 ARG B N 1
ATOM 1405 C CA . ARG B 1 11 ? -3.693 -7.539 -22.391 1 98.06 11 ARG B CA 1
ATOM 1406 C C . ARG B 1 11 ? -2.764 -6.332 -22.344 1 98.06 11 ARG B C 1
ATOM 1408 O O . ARG B 1 11 ? -1.543 -6.484 -22.266 1 98.06 11 ARG B O 1
ATOM 1415 N N . ARG B 1 12 ? -3.307 -5.18 -22.438 1 98.12 12 ARG B N 1
ATOM 1416 C CA . ARG B 1 12 ? -2.514 -3.953 -22.453 1 98.12 12 ARG B CA 1
ATOM 1417 C C . ARG B 1 12 ? -1.712 -3.805 -21.172 1 98.12 12 ARG B C 1
ATOM 1419 O O . ARG B 1 12 ? -0.519 -3.5 -21.203 1 98.12 12 ARG B O 1
ATOM 1426 N N . SER B 1 13 ? -2.371 -3.979 -20.031 1 98.38 13 SER B N 1
ATOM 1427 C CA . SER B 1 13 ? -1.709 -3.855 -18.734 1 98.38 13 SER B CA 1
ATOM 1428 C C . SER B 1 13 ? -0.645 -4.934 -18.562 1 98.38 13 SER B C 1
ATOM 1430 O O . SER B 1 13 ? 0.425 -4.668 -18 1 98.38 13 SER B O 1
ATOM 1432 N N . ASP B 1 14 ? -0.948 -6.117 -19 1 97.62 14 ASP B N 1
ATOM 1433 C CA . ASP B 1 14 ? 0.027 -7.203 -18.953 1 97.62 14 ASP B CA 1
ATOM 1434 C C . ASP B 1 14 ? 1.295 -6.844 -19.719 1 97.62 14 ASP B C 1
ATOM 1436 O O . ASP B 1 14 ? 2.404 -6.996 -19.203 1 97.62 14 ASP B O 1
ATOM 1440 N N . ARG B 1 15 ? 1.126 -6.352 -20.859 1 97.19 15 ARG B N 1
ATOM 1441 C CA . ARG B 1 15 ? 2.258 -5.949 -21.688 1 97.19 15 ARG B CA 1
ATOM 1442 C C . ARG B 1 15 ? 3.086 -4.871 -21 1 97.19 15 ARG B C 1
ATOM 1444 O O . ARG B 1 15 ? 4.316 -4.879 -21.078 1 97.19 15 ARG B O 1
ATOM 1451 N N . ALA B 1 16 ? 2.418 -3.967 -20.375 1 97.62 16 ALA B N 1
ATOM 1452 C CA . ALA B 1 16 ? 3.109 -2.885 -19.672 1 97.62 16 ALA B CA 1
ATOM 1453 C C . ALA B 1 16 ? 3.975 -3.426 -18.531 1 97.62 16 ALA B C 1
ATOM 1455 O O . ALA B 1 16 ? 5.109 -2.98 -18.344 1 97.62 16 ALA B O 1
ATOM 1456 N N . ILE B 1 17 ? 3.455 -4.395 -17.812 1 97.38 17 ILE B N 1
ATOM 1457 C CA . ILE B 1 17 ? 4.203 -4.977 -16.703 1 97.38 17 ILE B CA 1
ATOM 1458 C C . ILE B 1 17 ? 5.395 -5.766 -17.234 1 97.38 17 ILE B C 1
ATOM 1460 O O . ILE B 1 17 ? 6.508 -5.66 -16.719 1 97.38 17 ILE B O 1
ATOM 1464 N N . ARG B 1 18 ? 5.223 -6.512 -18.281 1 96.25 18 ARG B N 1
ATOM 1465 C CA . ARG B 1 18 ? 6.309 -7.289 -18.859 1 96.25 18 ARG B CA 1
ATOM 1466 C C . ARG B 1 18 ? 7.391 -6.375 -19.438 1 96.25 18 ARG B C 1
ATOM 1468 O O . ARG B 1 18 ? 8.578 -6.68 -19.328 1 96.25 18 ARG B O 1
ATOM 1475 N N . ALA B 1 19 ? 6.934 -5.293 -20.031 1 96.56 19 ALA B N 1
ATOM 1476 C CA . ALA B 1 19 ? 7.906 -4.32 -20.516 1 96.56 19 ALA B CA 1
ATOM 1477 C C . ALA B 1 19 ? 8.758 -3.771 -19.375 1 96.56 19 ALA B C 1
ATOM 1479 O O . ALA B 1 19 ? 9.953 -3.531 -19.547 1 96.56 19 ALA B O 1
ATOM 1480 N N . LEU B 1 20 ? 8.148 -3.584 -18.281 1 96.44 20 LEU B N 1
ATOM 1481 C CA . LEU B 1 20 ? 8.875 -3.107 -17.109 1 96.44 20 LEU B CA 1
ATOM 1482 C C . LEU B 1 20 ? 9.867 -4.156 -16.625 1 96.44 20 LEU B C 1
ATOM 1484 O O . LEU B 1 20 ? 11 -3.818 -16.25 1 96.44 20 LEU B O 1
ATOM 1488 N N . TRP B 1 21 ? 9.453 -5.43 -16.641 1 95.81 21 TRP B N 1
ATOM 1489 C CA . TRP B 1 21 ? 10.391 -6.508 -16.344 1 95.81 21 TRP B CA 1
ATOM 1490 C C . TRP B 1 21 ? 11.602 -6.453 -17.266 1 95.81 21 TRP B C 1
ATOM 1492 O O . TRP B 1 21 ? 12.742 -6.547 -16.797 1 95.81 21 TRP B O 1
ATOM 1502 N N . ASP B 1 22 ? 11.383 -6.258 -18.5 1 95.19 22 ASP B N 1
ATOM 1503 C CA . ASP B 1 22 ? 12.453 -6.191 -19.484 1 95.19 22 ASP B CA 1
ATOM 1504 C C . ASP B 1 22 ? 13.414 -5.043 -19.188 1 95.19 22 ASP B C 1
ATOM 1506 O O . ASP B 1 22 ? 14.633 -5.207 -19.25 1 95.19 22 ASP B O 1
ATOM 1510 N N . ARG B 1 23 ? 12.859 -3.902 -18.891 1 96.25 23 ARG B N 1
ATOM 1511 C CA . ARG B 1 23 ? 13.68 -2.736 -18.578 1 96.25 23 ARG B CA 1
ATOM 1512 C C . ARG B 1 23 ? 14.562 -2.998 -17.375 1 96.25 23 ARG B C 1
ATOM 1514 O O . ARG B 1 23 ? 15.734 -2.607 -17.344 1 96.25 23 ARG B O 1
ATOM 1521 N N . ILE B 1 24 ? 13.984 -3.641 -16.375 1 96.12 24 ILE B N 1
ATOM 1522 C CA . ILE B 1 24 ? 14.734 -3.961 -15.156 1 96.12 24 ILE B CA 1
ATOM 1523 C C . ILE B 1 24 ? 15.875 -4.922 -15.492 1 96.12 24 ILE B C 1
ATOM 1525 O O . ILE B 1 24 ? 17 -4.738 -15.031 1 96.12 24 ILE B O 1
ATOM 1529 N N . GLU B 1 25 ? 15.594 -5.895 -16.312 1 94.12 25 GLU B N 1
ATOM 1530 C CA . GLU B 1 25 ? 16.625 -6.867 -16.703 1 94.12 25 GLU B CA 1
ATOM 1531 C C . GLU B 1 25 ? 17.719 -6.211 -17.531 1 94.12 25 GLU B C 1
ATOM 1533 O O . GLU B 1 25 ? 18.891 -6.605 -17.438 1 94.12 25 GLU B O 1
ATOM 1538 N N . GLN B 1 26 ? 17.359 -5.262 -18.312 1 94.94 26 GLN B N 1
ATOM 1539 C CA . GLN B 1 26 ? 18.328 -4.531 -19.094 1 94.94 26 GLN B CA 1
ATOM 1540 C C . GLN B 1 26 ? 19.328 -3.805 -18.203 1 94.94 26 GLN B C 1
ATOM 1542 O O . GLN B 1 26 ? 20.453 -3.508 -18.625 1 94.94 26 GLN B O 1
ATOM 1547 N N . ARG B 1 27 ? 18.922 -3.561 -16.984 1 94.19 27 ARG B N 1
ATOM 1548 C CA . ARG B 1 27 ? 19.812 -2.914 -16.031 1 94.19 27 ARG B CA 1
ATOM 1549 C C . ARG B 1 27 ? 20.625 -3.945 -15.242 1 94.19 27 ARG B C 1
ATOM 1551 O O . ARG B 1 27 ? 21.359 -3.598 -14.312 1 94.19 27 ARG B O 1
ATOM 1558 N N . GLY B 1 28 ? 20.453 -5.184 -15.562 1 91.88 28 GLY B N 1
ATOM 1559 C CA . GLY B 1 28 ? 21.25 -6.238 -14.953 1 91.88 28 GLY B CA 1
ATOM 1560 C C . GLY B 1 28 ? 20.625 -6.797 -13.688 1 91.88 28 GLY B C 1
ATOM 1561 O O . GLY B 1 28 ? 21.312 -7.449 -12.891 1 91.88 28 GLY B O 1
ATOM 1562 N N . VAL B 1 29 ? 19.422 -6.496 -13.484 1 93 29 VAL B N 1
ATOM 1563 C CA . VAL B 1 29 ? 18.734 -7.016 -12.312 1 93 29 VAL B CA 1
ATOM 1564 C C . VAL B 1 29 ? 17.734 -8.094 -12.734 1 93 29 VAL B C 1
ATOM 1566 O O . VAL B 1 29 ? 16.969 -7.902 -13.688 1 93 29 VAL B O 1
ATOM 1569 N N . ALA B 1 30 ? 17.797 -9.242 -12.055 1 89.88 30 ALA B N 1
ATOM 1570 C CA . ALA B 1 30 ? 16.859 -10.32 -12.367 1 89.88 30 ALA B CA 1
ATOM 1571 C C . ALA B 1 30 ? 15.422 -9.914 -12.039 1 89.88 30 ALA B C 1
ATOM 1573 O O . ALA B 1 30 ? 15.156 -9.359 -10.977 1 89.88 30 ALA B O 1
ATOM 1574 N N . SER B 1 31 ? 14.547 -10.055 -12.969 1 91.69 31 SER B N 1
ATOM 1575 C CA . SER B 1 31 ? 13.117 -9.805 -12.781 1 91.69 31 SER B CA 1
ATOM 1576 C C . SER B 1 31 ? 12.32 -11.109 -12.82 1 91.69 31 SER B C 1
ATOM 1578 O O . SER B 1 31 ? 12.898 -12.195 -12.742 1 91.69 31 SER B O 1
ATOM 1580 N N . LEU B 1 32 ? 10.992 -10.938 -12.797 1 84.94 32 LEU B N 1
ATOM 1581 C CA . LEU B 1 32 ? 10.156 -12.133 -12.82 1 84.94 32 LEU B CA 1
ATOM 1582 C C . LEU B 1 32 ? 9.984 -12.648 -14.25 1 84.94 32 LEU B C 1
ATOM 1584 O O . LEU B 1 32 ? 9.367 -13.695 -14.469 1 84.94 32 LEU B O 1
ATOM 1588 N N . ARG B 1 33 ? 10.539 -11.898 -15.141 1 77.12 33 ARG B N 1
ATOM 1589 C CA . ARG B 1 33 ? 10.484 -12.367 -16.516 1 77.12 33 ARG B CA 1
ATOM 1590 C C . ARG B 1 33 ? 11.086 -13.758 -16.641 1 77.12 33 ARG B C 1
ATOM 1592 O O . ARG B 1 33 ? 10.516 -14.633 -17.312 1 77.12 33 ARG B O 1
ATOM 1599 N N . SER B 1 34 ? 12.156 -13.891 -16.016 1 70 34 SER B N 1
ATOM 1600 C CA . SER B 1 34 ? 12.883 -15.148 -16.172 1 70 34 SER B CA 1
ATOM 1601 C C . SER B 1 34 ? 12.547 -16.125 -15.039 1 70 34 SER B C 1
ATOM 1603 O O . SER B 1 34 ? 13.133 -17.203 -14.953 1 70 34 SER B O 1
ATOM 1605 N N . HIS B 1 35 ? 11.625 -15.633 -14.195 1 68.81 35 HIS B N 1
ATOM 1606 C CA . HIS B 1 35 ? 11.211 -16.484 -13.086 1 68.81 35 HIS B CA 1
ATOM 1607 C C . HIS B 1 35 ? 10.312 -17.625 -13.578 1 68.81 35 HIS B C 1
ATOM 1609 O O . HIS B 1 35 ? 9.617 -17.484 -14.578 1 68.81 35 HIS B O 1
ATOM 1615 N N . THR B 1 36 ? 10.32 -18.719 -12.883 1 64.31 36 THR B N 1
ATOM 1616 C CA . THR B 1 36 ? 9.531 -19.922 -13.18 1 64.31 36 THR B CA 1
ATOM 1617 C C . THR B 1 36 ? 9.703 -20.328 -14.641 1 64.31 36 THR B C 1
ATOM 1619 O O . THR B 1 36 ? 8.719 -20.609 -15.328 1 64.31 36 THR B O 1
ATOM 1622 N N . HIS B 1 37 ? 10.961 -20.156 -15.039 1 63.69 37 HIS B N 1
ATOM 1623 C CA . HIS B 1 37 ? 11.32 -20.562 -16.391 1 63.69 37 HIS B CA 1
ATOM 1624 C C . HIS B 1 37 ? 10.508 -19.781 -17.438 1 63.69 37 HIS B C 1
ATOM 1626 O O . HIS B 1 37 ? 10.008 -20.375 -18.391 1 63.69 37 HIS B O 1
ATOM 1632 N N . GLY B 1 38 ? 10.258 -18.562 -17.031 1 68.44 38 GLY B N 1
ATOM 1633 C CA . GLY B 1 38 ? 9.586 -17.688 -17.984 1 68.44 38 GLY B CA 1
ATOM 1634 C C . GLY B 1 38 ? 8.078 -17.812 -17.953 1 68.44 38 GLY B C 1
ATOM 1635 O O . GLY B 1 38 ? 7.383 -17.188 -18.766 1 68.44 38 GLY B O 1
ATOM 1636 N N . ARG B 1 39 ? 7.582 -18.562 -16.969 1 74.81 39 ARG B N 1
ATOM 1637 C CA . ARG B 1 39 ? 6.152 -18.859 -16.984 1 74.81 39 ARG B CA 1
ATOM 1638 C C . ARG B 1 39 ? 5.406 -17.984 -15.984 1 74.81 39 ARG B C 1
ATOM 1640 O O . ARG B 1 39 ? 4.18 -18.047 -15.891 1 74.81 39 ARG B O 1
ATOM 1647 N N . HIS B 1 40 ? 6.164 -17.125 -15.406 1 84.62 40 HIS B N 1
ATOM 1648 C CA . HIS B 1 40 ? 5.496 -16.281 -14.414 1 84.62 40 HIS B CA 1
ATOM 1649 C C . HIS B 1 40 ? 4.555 -15.297 -15.094 1 84.62 40 HIS B C 1
ATOM 1651 O O . HIS B 1 40 ? 4.93 -14.641 -16.062 1 84.62 40 HIS B O 1
ATOM 1657 N N . VAL B 1 41 ? 3.404 -15.266 -14.617 1 91.69 41 VAL B N 1
ATOM 1658 C CA . VAL B 1 41 ? 2.412 -14.336 -15.141 1 91.69 41 VAL B CA 1
ATOM 1659 C C . VAL B 1 41 ? 2.264 -13.148 -14.195 1 91.69 41 VAL B C 1
ATOM 1661 O O . VAL B 1 41 ? 2.146 -13.32 -12.984 1 91.69 41 VAL B O 1
ATOM 1664 N N . PRO B 1 42 ? 2.354 -11.93 -14.836 1 95.44 42 PRO B N 1
ATOM 1665 C CA . PRO B 1 42 ? 2.057 -10.781 -13.977 1 95.44 42 PRO B CA 1
ATOM 1666 C C . PRO B 1 42 ? 0.698 -10.891 -13.297 1 95.44 42 PRO B C 1
ATOM 1668 O O . PRO B 1 42 ? -0.294 -11.25 -13.93 1 95.44 42 PRO B O 1
ATOM 1671 N N . HIS B 1 43 ? 0.66 -10.562 -12 1 96.62 43 HIS B N 1
ATOM 1672 C CA . HIS B 1 43 ? -0.597 -10.719 -11.273 1 96.62 43 HIS B CA 1
ATOM 1673 C C . HIS B 1 43 ? -0.583 -9.945 -9.961 1 96.62 43 HIS B C 1
ATOM 1675 O O . HIS B 1 43 ? 0.46 -9.43 -9.555 1 96.62 43 HIS B O 1
ATOM 1681 N N . LEU B 1 44 ? -1.736 -9.836 -9.414 1 96.94 44 LEU B N 1
ATOM 1682 C CA . LEU B 1 44 ? -1.981 -9.445 -8.031 1 96.94 44 LEU B CA 1
ATOM 1683 C C . LEU B 1 44 ? -2.666 -10.562 -7.262 1 96.94 44 LEU B C 1
ATOM 1685 O O . LEU B 1 44 ? -3.719 -11.055 -7.676 1 96.94 44 LEU B O 1
ATOM 1689 N N . SER B 1 45 ? -2.086 -10.969 -6.133 1 97.06 45 SER B N 1
ATOM 1690 C CA . SER B 1 45 ? -2.646 -12.086 -5.379 1 97.06 45 SER B CA 1
ATOM 1691 C C . SER B 1 45 ? -3.578 -11.594 -4.277 1 97.06 45 SER B C 1
ATOM 1693 O O . SER B 1 45 ? -3.193 -10.75 -3.463 1 97.06 45 SER B O 1
ATOM 1695 N N . TYR B 1 46 ? -4.754 -12.141 -4.258 1 96.94 46 TYR B N 1
ATOM 1696 C CA . TYR B 1 46 ? -5.66 -11.922 -3.135 1 96.94 46 TYR B CA 1
ATOM 1697 C C . TYR B 1 46 ? -5.277 -12.797 -1.947 1 96.94 46 TYR B C 1
ATOM 1699 O O . TYR B 1 46 ? -5.387 -12.375 -0.794 1 96.94 46 TYR B O 1
ATOM 1707 N N . ALA B 1 47 ? -4.883 -13.93 -2.279 1 98 47 ALA B N 1
ATOM 1708 C CA . ALA B 1 47 ? -4.566 -14.93 -1.26 1 98 47 ALA B CA 1
ATOM 1709 C C . ALA B 1 47 ? -3.486 -15.891 -1.749 1 98 47 ALA B C 1
ATOM 1711 O O . ALA B 1 47 ? -3.434 -16.219 -2.936 1 98 47 ALA B O 1
ATOM 1712 N N . VAL B 1 48 ? -2.648 -16.297 -0.923 1 97.75 48 VAL B N 1
ATOM 1713 C CA . VAL B 1 48 ? -1.668 -17.359 -1.138 1 97.75 48 VAL B CA 1
ATOM 1714 C C . VAL B 1 48 ? -1.832 -18.438 -0.07 1 97.75 48 VAL B C 1
ATOM 1716 O O . VAL B 1 48 ? -1.832 -18.141 1.127 1 97.75 48 VAL B O 1
ATOM 1719 N N . LEU B 1 49 ? -2.002 -19.609 -0.507 1 98.44 49 LEU B N 1
ATOM 1720 C CA . LEU B 1 49 ? -2.291 -20.734 0.372 1 98.44 49 LEU B CA 1
ATOM 1721 C C . LEU B 1 49 ? -1.103 -21.688 0.438 1 98.44 49 LEU B C 1
ATOM 1723 O O . LEU B 1 49 ? -0.531 -22.047 -0.594 1 98.44 49 LEU B O 1
ATOM 1727 N N . ARG B 1 50 ? -0.812 -22.188 1.688 1 97.69 50 ARG B N 1
ATOM 1728 C CA . ARG B 1 50 ? 0.321 -23.078 1.894 1 97.69 50 ARG B CA 1
ATOM 1729 C C . ARG B 1 50 ? -0.136 -24.531 1.954 1 97.69 50 ARG B C 1
ATOM 1731 O O . ARG B 1 50 ? 0.648 -25.438 1.692 1 97.69 50 ARG B O 1
ATOM 1738 N N . GLN B 1 51 ? -1.34 -24.656 2.414 1 97.12 51 GLN B N 1
ATOM 1739 C CA . GLN B 1 51 ? -2.051 -25.922 2.375 1 97.12 51 GLN B CA 1
ATOM 1740 C C . GLN B 1 51 ? -3.49 -25.734 1.907 1 97.12 51 GLN B C 1
ATOM 1742 O O . GLN B 1 51 ? -4.152 -24.766 2.289 1 97.12 51 GLN B O 1
ATOM 1747 N N . TRP B 1 52 ? -3.877 -26.656 1.079 1 96.25 52 TRP B N 1
ATOM 1748 C CA . TRP B 1 52 ? -5.211 -26.469 0.513 1 96.25 52 TRP B CA 1
ATOM 1749 C C . TRP B 1 52 ? -5.727 -27.781 -0.086 1 96.25 52 TRP B C 1
ATOM 1751 O O . TRP B 1 52 ? -4.949 -28.703 -0.331 1 96.25 52 TRP B O 1
ATOM 1761 N N . ASP B 1 53 ? -7.004 -27.859 -0.154 1 96 53 ASP B N 1
ATOM 1762 C CA . ASP B 1 53 ? -7.688 -28.828 -1.013 1 96 53 ASP B CA 1
ATOM 1763 C C . ASP B 1 53 ? -8.133 -28.172 -2.322 1 96 53 ASP B C 1
ATOM 1765 O O . ASP B 1 53 ? -9.023 -27.328 -2.326 1 96 53 ASP B O 1
ATOM 1769 N N . GLN B 1 54 ? -7.543 -28.609 -3.371 1 91.81 54 GLN B N 1
ATOM 1770 C CA . GLN B 1 54 ? -7.734 -27.969 -4.66 1 91.81 54 GLN B CA 1
ATOM 1771 C C . GLN B 1 54 ? -9.211 -27.938 -5.047 1 91.81 54 GLN B C 1
ATOM 1773 O O . GLN B 1 54 ? -9.727 -26.891 -5.48 1 91.81 54 GLN B O 1
ATOM 1778 N N . ALA B 1 55 ? -9.836 -29.016 -4.98 1 93.19 55 ALA B N 1
ATOM 1779 C CA . ALA B 1 55 ? -11.242 -29.109 -5.348 1 93.19 55 ALA B CA 1
ATOM 1780 C C . ALA B 1 55 ? -12.102 -28.203 -4.465 1 93.19 55 ALA B C 1
ATOM 1782 O O . ALA B 1 55 ? -13.023 -27.547 -4.949 1 93.19 55 ALA B O 1
ATOM 1783 N N . ALA B 1 56 ? -11.805 -28.172 -3.195 1 95.81 56 ALA B N 1
ATOM 1784 C CA . ALA B 1 56 ? -12.555 -27.344 -2.256 1 95.81 56 ALA B CA 1
ATOM 1785 C C . ALA B 1 56 ? -12.367 -25.859 -2.574 1 95.81 56 ALA B C 1
ATOM 1787 O O . ALA B 1 56 ? -13.328 -25.094 -2.512 1 95.81 56 ALA B O 1
ATOM 1788 N N . ILE B 1 57 ? -11.125 -25.484 -2.947 1 96.19 57 ILE B N 1
ATOM 1789 C CA . ILE B 1 57 ? -10.836 -24.094 -3.266 1 96.19 57 ILE B CA 1
ATOM 1790 C C . ILE B 1 57 ? -11.586 -23.688 -4.531 1 96.19 57 ILE B C 1
ATOM 1792 O O . ILE B 1 57 ? -12.234 -22.625 -4.562 1 96.19 57 ILE B O 1
ATOM 1796 N N . ALA B 1 58 ? -11.516 -24.484 -5.512 1 91.69 58 ALA B N 1
ATOM 1797 C CA . ALA B 1 58 ? -12.203 -24.188 -6.766 1 91.69 58 ALA B CA 1
ATOM 1798 C C . ALA B 1 58 ? -13.703 -24.016 -6.543 1 91.69 58 ALA B C 1
ATOM 1800 O O . ALA B 1 58 ? -14.312 -23.078 -7.07 1 91.69 58 ALA B O 1
ATOM 1801 N N . GLN B 1 59 ? -14.258 -24.875 -5.777 1 92.75 59 GLN B N 1
ATOM 1802 C CA . GLN B 1 59 ? -15.68 -24.797 -5.477 1 92.75 59 GLN B CA 1
ATOM 1803 C C . GLN B 1 59 ? -16.031 -23.531 -4.703 1 92.75 59 GLN B C 1
ATOM 1805 O O . GLN B 1 59 ? -17.016 -22.875 -4.996 1 92.75 59 GLN B O 1
ATOM 1810 N N . ALA B 1 60 ? -15.211 -23.25 -3.73 1 94.75 60 ALA B N 1
ATOM 1811 C CA . ALA B 1 60 ? -15.445 -22.078 -2.883 1 94.75 60 ALA B CA 1
ATOM 1812 C C . ALA B 1 60 ? -15.453 -20.797 -3.705 1 94.75 60 ALA B C 1
ATOM 1814 O O . ALA B 1 60 ? -16.219 -19.875 -3.42 1 94.75 60 ALA B O 1
ATOM 1815 N N . LEU B 1 61 ? -14.641 -20.766 -4.73 1 95.06 61 LEU B N 1
ATOM 1816 C CA . LEU B 1 61 ? -14.492 -19.547 -5.516 1 95.06 61 LEU B CA 1
ATOM 1817 C C . LEU B 1 61 ? -15.477 -19.531 -6.684 1 95.06 61 LEU B C 1
ATOM 1819 O O . LEU B 1 61 ? -15.727 -18.484 -7.273 1 95.06 61 LEU B O 1
ATOM 1823 N N . SER B 1 62 ? -15.906 -20.797 -6.875 1 87.5 62 SER B N 1
ATOM 1824 C CA . SER B 1 62 ? -16.828 -20.906 -8.008 1 87.5 62 SER B CA 1
ATOM 1825 C C . SER B 1 62 ? -18.109 -20.125 -7.754 1 87.5 62 SER B C 1
ATOM 1827 O O . SER B 1 62 ? -18.734 -20.266 -6.699 1 87.5 62 SER B O 1
ATOM 1829 N N . GLY B 1 63 ? -18.344 -19.156 -8.477 1 79.75 63 GLY B N 1
ATOM 1830 C CA . GLY B 1 63 ? -19.609 -18.422 -8.414 1 79.75 63 GLY B CA 1
ATOM 1831 C C . GLY B 1 63 ? -19.562 -17.234 -7.48 1 79.75 63 GLY B C 1
ATOM 1832 O O . GLY B 1 63 ? -20.578 -16.594 -7.227 1 79.75 63 GLY B O 1
ATOM 1833 N N . ASN B 1 64 ? -18.438 -17.125 -6.809 1 81.06 64 ASN B N 1
ATOM 1834 C CA . ASN B 1 64 ? -18.312 -16 -5.875 1 81.06 64 ASN B CA 1
ATOM 1835 C C . ASN B 1 64 ? -17.484 -14.867 -6.469 1 81.06 64 ASN B C 1
ATOM 1837 O O . ASN B 1 64 ? -16.312 -15.047 -6.805 1 81.06 64 ASN B O 1
ATOM 1841 N N . GLY B 1 65 ? -18.062 -14.125 -7.312 1 84.62 65 GLY B N 1
ATOM 1842 C CA . GLY B 1 65 ? -17.422 -12.938 -7.852 1 84.62 65 GLY B CA 1
ATOM 1843 C C . GLY B 1 65 ? -18.391 -12 -8.547 1 84.62 65 GLY B C 1
ATOM 1844 O O . GLY B 1 65 ? -19.484 -12.398 -8.922 1 84.62 65 GLY B O 1
ATOM 1845 N N . SER B 1 66 ? -18.062 -10.836 -8.461 1 82.62 66 SER B N 1
ATOM 1846 C CA . SER B 1 66 ? -18.875 -9.828 -9.148 1 82.62 66 SER B CA 1
ATOM 1847 C C . SER B 1 66 ? -18.594 -9.828 -10.648 1 82.62 66 SER B C 1
ATOM 1849 O O . SER B 1 66 ? -19.422 -9.359 -11.438 1 82.62 66 SER B O 1
ATOM 1851 N N . GLY B 1 67 ? -17.438 -10.344 -11 1 90.12 67 GLY B N 1
ATOM 1852 C CA . GLY B 1 67 ? -17.031 -10.312 -12.391 1 90.12 67 GLY B CA 1
ATOM 1853 C C . GLY B 1 67 ? -16.547 -8.953 -12.844 1 90.12 67 GLY B C 1
ATOM 1854 O O . GLY B 1 67 ? -16.094 -8.789 -13.977 1 90.12 67 GLY B O 1
ATOM 1855 N N . ALA B 1 68 ? -16.656 -8.008 -11.969 1 94.69 68 ALA B N 1
ATOM 1856 C CA . ALA B 1 68 ? -16.266 -6.652 -12.336 1 94.69 68 ALA B CA 1
ATOM 1857 C C . ALA B 1 68 ? -14.758 -6.488 -12.344 1 94.69 68 ALA B C 1
ATOM 1859 O O . ALA B 1 68 ? -14.07 -6.973 -11.438 1 94.69 68 ALA B O 1
ATOM 1860 N N . ALA B 1 69 ? -14.258 -5.832 -13.375 1 96.94 69 ALA B N 1
ATOM 1861 C CA . ALA B 1 69 ? -12.828 -5.57 -13.461 1 96.94 69 ALA B CA 1
ATOM 1862 C C . ALA B 1 69 ? -12.359 -4.68 -12.32 1 96.94 69 ALA B C 1
ATOM 1864 O O . ALA B 1 69 ? -13.164 -3.971 -11.711 1 96.94 69 ALA B O 1
ATOM 1865 N N . VAL B 1 70 ? -11.156 -4.82 -11.992 1 95.81 70 VAL B N 1
ATOM 1866 C CA . VAL B 1 70 ? -10.516 -4.008 -10.961 1 95.81 70 VAL B CA 1
ATOM 1867 C C . VAL B 1 70 ? -9.547 -3.02 -11.617 1 95.81 70 VAL B C 1
ATOM 1869 O O . VAL B 1 70 ? -8.695 -3.41 -12.422 1 95.81 70 VAL B O 1
ATOM 1872 N N . GLU B 1 71 ? -9.75 -1.796 -11.312 1 95.75 71 GLU B N 1
ATOM 1873 C CA . GLU B 1 71 ? -8.812 -0.765 -11.75 1 95.75 71 GLU B CA 1
ATOM 1874 C C . GLU B 1 71 ? -7.848 -0.382 -10.625 1 95.75 71 GLU B C 1
ATOM 1876 O O . GLU B 1 71 ? -8.273 -0.124 -9.5 1 95.75 71 GLU B O 1
ATOM 1881 N N . LEU B 1 72 ? -6.574 -0.43 -10.969 1 96 72 LEU B N 1
ATOM 1882 C CA . LEU B 1 72 ? -5.566 -0.031 -9.992 1 96 72 LEU B CA 1
ATOM 1883 C C . LEU B 1 72 ? -4.637 1.028 -10.578 1 96 72 LEU B C 1
ATOM 1885 O O . LEU B 1 72 ? -4.488 1.13 -11.797 1 96 72 LEU B O 1
ATOM 1889 N N . SER B 1 73 ? -4.141 1.813 -9.703 1 95.06 73 SER B N 1
ATOM 1890 C CA . SER B 1 73 ? -3.064 2.752 -10.016 1 95.06 73 SER B CA 1
ATOM 1891 C C . SER B 1 73 ? -1.811 2.441 -9.203 1 95.06 73 SER B C 1
ATOM 1893 O O . SER B 1 73 ? -1.843 2.447 -7.973 1 95.06 73 SER B O 1
ATOM 1895 N N . PHE B 1 74 ? -0.745 2.1 -9.938 1 96.5 74 PHE B N 1
ATOM 1896 C CA . PHE B 1 74 ? 0.554 1.957 -9.289 1 96.5 74 PHE B CA 1
ATOM 1897 C C . PHE B 1 74 ? 1.302 3.285 -9.273 1 96.5 74 PHE B C 1
ATOM 1899 O O . PHE B 1 74 ? 1.527 3.887 -10.328 1 96.5 74 PHE B O 1
ATOM 1906 N N . ASP B 1 75 ? 1.73 3.732 -8.086 1 94.38 75 ASP B N 1
ATOM 1907 C CA . ASP B 1 75 ? 2.355 5.047 -8.008 1 94.38 75 ASP B CA 1
ATOM 1908 C C . ASP B 1 75 ? 3.629 5 -7.168 1 94.38 75 ASP B C 1
ATOM 1910 O O . ASP B 1 75 ? 4.242 6.039 -6.898 1 94.38 75 ASP B O 1
ATOM 1914 N N . GLY B 1 76 ? 3.996 3.879 -6.762 1 95.25 76 GLY B N 1
ATOM 1915 C CA . GLY B 1 76 ? 5.199 3.734 -5.965 1 95.25 76 GLY B CA 1
ATOM 1916 C C . GLY B 1 76 ? 5.859 2.377 -6.117 1 95.25 76 GLY B C 1
ATOM 1917 O O . GLY B 1 76 ? 5.277 1.462 -6.703 1 95.25 76 GLY B O 1
ATOM 1918 N N . VAL B 1 77 ? 7.07 2.355 -5.652 1 97.19 77 VAL B N 1
ATOM 1919 C CA . VAL B 1 77 ? 7.848 1.121 -5.609 1 97.19 77 VAL B CA 1
ATOM 1920 C C . VAL B 1 77 ? 7.996 0.653 -4.164 1 97.19 77 VAL B C 1
ATOM 1922 O O . VAL B 1 77 ? 8.328 1.447 -3.277 1 97.19 77 VAL B O 1
ATOM 1925 N N . GLY B 1 78 ? 7.668 -0.591 -3.98 1 97.25 78 GLY B N 1
ATOM 1926 C CA . GLY B 1 78 ? 7.844 -1.175 -2.66 1 97.25 78 GLY B CA 1
ATOM 1927 C C . GLY B 1 78 ? 9.023 -2.129 -2.582 1 97.25 78 GLY B C 1
ATOM 1928 O O . GLY B 1 78 ? 9.406 -2.729 -3.588 1 97.25 78 GLY B O 1
ATOM 1929 N N . VAL B 1 79 ? 9.578 -2.184 -1.452 1 96.94 79 VAL B N 1
ATOM 1930 C CA . VAL B 1 79 ? 10.641 -3.141 -1.157 1 96.94 79 VAL B CA 1
ATOM 1931 C C . VAL B 1 79 ? 10.273 -3.953 0.082 1 96.94 79 VAL B C 1
ATOM 1933 O O . VAL B 1 79 ? 9.984 -3.389 1.14 1 96.94 79 VAL B O 1
ATOM 1936 N N . PHE B 1 80 ? 10.148 -5.285 -0.122 1 95.06 80 PHE B N 1
ATOM 1937 C CA . PHE B 1 80 ? 10.047 -6.211 1.001 1 95.06 80 PHE B CA 1
ATOM 1938 C C . PHE B 1 80 ? 11.422 -6.711 1.42 1 95.06 80 PHE B C 1
ATOM 1940 O O . PHE B 1 80 ? 12.438 -6.309 0.848 1 95.06 80 PHE B O 1
ATOM 1947 N N . ARG B 1 81 ? 11.422 -7.473 2.52 1 89.81 81 ARG B N 1
ATOM 1948 C CA . ARG B 1 81 ? 12.648 -8.141 2.941 1 89.81 81 ARG B CA 1
ATOM 1949 C C . ARG B 1 81 ? 13.188 -9.047 1.84 1 89.81 81 ARG B C 1
ATOM 1951 O O . ARG B 1 81 ? 12.453 -9.43 0.93 1 89.81 81 ARG B O 1
ATOM 1958 N N . ARG B 1 82 ? 14.406 -9.328 1.878 1 89.44 82 ARG B N 1
ATOM 1959 C CA . ARG B 1 82 ? 15.117 -10.227 0.977 1 89.44 82 ARG B CA 1
ATOM 1960 C C . ARG B 1 82 ? 15.078 -9.703 -0.457 1 89.44 82 ARG B C 1
ATOM 1962 O O . ARG B 1 82 ? 15.078 -10.492 -1.407 1 89.44 82 ARG B O 1
ATOM 1969 N N . GLY B 1 83 ? 14.859 -8.445 -0.613 1 91.56 83 GLY B N 1
ATOM 1970 C CA . GLY B 1 83 ? 15.094 -7.773 -1.882 1 91.56 83 GLY B CA 1
ATOM 1971 C C . GLY B 1 83 ? 13.938 -7.918 -2.852 1 91.56 83 GLY B C 1
ATOM 1972 O O . GLY B 1 83 ? 14.109 -7.762 -4.062 1 91.56 83 GLY B O 1
ATOM 1973 N N . ARG B 1 84 ? 12.758 -8.2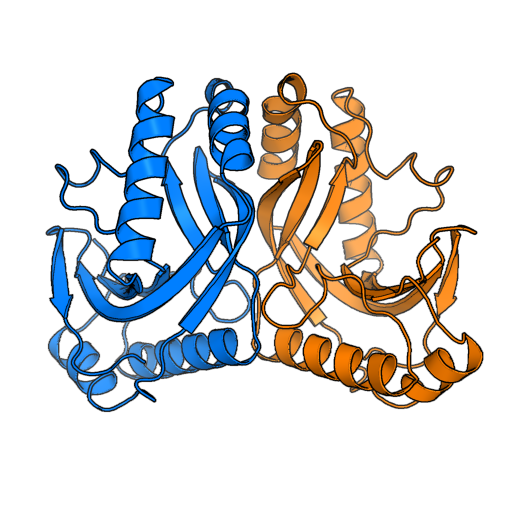73 -2.367 1 95 84 ARG B N 1
ATOM 1974 C CA . ARG B 1 84 ? 11.586 -8.344 -3.234 1 95 84 ARG B CA 1
ATOM 1975 C C . ARG B 1 84 ? 11.07 -6.945 -3.568 1 95 84 ARG B C 1
ATOM 1977 O O . ARG B 1 84 ? 10.688 -6.188 -2.674 1 95 84 ARG B O 1
ATOM 1984 N N . ILE B 1 85 ? 11.094 -6.613 -4.863 1 97.25 85 ILE B N 1
ATOM 1985 C CA . ILE B 1 85 ? 10.656 -5.305 -5.332 1 97.25 85 ILE B CA 1
ATOM 1986 C C . ILE B 1 85 ? 9.328 -5.438 -6.074 1 97.25 85 ILE B C 1
ATOM 1988 O O . ILE B 1 85 ? 9.148 -6.363 -6.871 1 97.25 85 ILE B O 1
ATOM 1992 N N . TRP B 1 86 ? 8.461 -4.566 -5.781 1 97.38 86 TRP B N 1
ATOM 1993 C CA . TRP B 1 86 ? 7.109 -4.664 -6.328 1 97.38 86 TRP B CA 1
ATOM 1994 C C . TRP B 1 86 ? 6.508 -3.281 -6.551 1 97.38 86 TRP B C 1
ATOM 1996 O O . TRP B 1 86 ? 7.062 -2.277 -6.094 1 97.38 86 TRP B O 1
ATOM 2006 N N . LEU B 1 87 ? 5.465 -3.262 -7.391 1 97.62 87 LEU B N 1
ATOM 2007 C CA . LEU B 1 87 ? 4.656 -2.062 -7.578 1 97.62 87 LEU B CA 1
ATOM 2008 C C . LEU B 1 87 ? 3.592 -1.95 -6.492 1 97.62 87 LEU B C 1
ATOM 2010 O O . LEU B 1 87 ? 2.875 -2.914 -6.219 1 97.62 87 LEU B O 1
ATOM 2014 N N . VAL B 1 88 ? 3.52 -0.762 -5.922 1 94.81 88 VAL B N 1
ATOM 2015 C CA . VAL B 1 88 ? 2.531 -0.509 -4.879 1 94.81 88 VAL B CA 1
ATOM 2016 C C . VAL B 1 88 ? 1.259 0.061 -5.504 1 94.81 88 VAL B C 1
ATOM 2018 O O . VAL B 1 88 ? 1.319 0.986 -6.316 1 94.81 88 VAL B O 1
ATOM 2021 N N . ALA B 1 89 ? 0.191 -0.51 -5.141 1 93.06 89 ALA B N 1
ATOM 2022 C CA . ALA B 1 89 ? -1.088 -0.057 -5.684 1 93.06 89 ALA B CA 1
ATOM 2023 C C . ALA B 1 89 ? -1.873 0.736 -4.641 1 93.06 89 ALA B C 1
ATOM 2025 O O . ALA B 1 89 ? -1.869 0.392 -3.457 1 93.06 89 ALA B O 1
ATOM 2026 N N . GLY B 1 90 ? -2.49 1.803 -5.164 1 89.75 90 GLY B N 1
ATOM 2027 C CA . GLY B 1 90 ? -3.523 2.41 -4.344 1 89.75 90 GLY B CA 1
ATOM 2028 C C . GLY B 1 90 ? -4.656 1.458 -4.008 1 89.75 90 GLY B C 1
ATOM 2029 O O . GLY B 1 90 ? -4.895 0.489 -4.73 1 89.75 90 GLY B O 1
ATOM 2030 N N . VAL B 1 91 ? -5.293 1.71 -2.934 1 82.25 91 VAL B N 1
ATOM 2031 C CA . VAL B 1 91 ? -6.293 0.77 -2.438 1 82.25 91 VAL B CA 1
ATOM 2032 C C . VAL B 1 91 ? -7.668 1.431 -2.434 1 82.25 91 VAL B C 1
ATOM 2034 O O . VAL B 1 91 ? -7.816 2.566 -1.977 1 82.25 91 VAL B O 1
ATOM 2037 N N . SER B 1 92 ? -8.594 0.773 -3.006 1 90.69 92 SER B N 1
ATOM 2038 C CA . SER B 1 92 ? -9.977 1.173 -2.805 1 90.69 92 SER B CA 1
ATOM 2039 C C . SER B 1 92 ? -10.68 0.257 -1.807 1 90.69 92 SER B C 1
ATOM 2041 O O . SER B 1 92 ? -10.234 -0.869 -1.572 1 90.69 92 SER B O 1
ATOM 2043 N N . ALA B 1 93 ? -11.711 0.845 -1.197 1 93.31 93 ALA B N 1
ATOM 2044 C CA . ALA B 1 93 ? -12.508 0.016 -0.298 1 93.31 93 ALA B CA 1
ATOM 2045 C C . ALA B 1 93 ? -13.039 -1.22 -1.019 1 93.31 93 ALA B C 1
ATOM 2047 O O . ALA B 1 93 ? -13.109 -2.303 -0.434 1 93.31 93 ALA B O 1
ATOM 2048 N N . ASP B 1 94 ? -13.328 -1.052 -2.25 1 93.81 94 ASP B N 1
ATOM 2049 C CA . ASP B 1 94 ? -13.859 -2.162 -3.037 1 93.81 94 ASP B CA 1
ATOM 2050 C C . ASP B 1 94 ? -12.828 -3.285 -3.16 1 93.81 94 ASP B C 1
ATOM 2052 O O . ASP B 1 94 ? -13.133 -4.445 -2.883 1 93.81 94 ASP B O 1
ATOM 2056 N N . VAL B 1 95 ? -11.609 -2.973 -3.5 1 94.12 95 VAL B N 1
ATOM 2057 C CA . VAL B 1 95 ? -10.562 -3.975 -3.688 1 94.12 95 VAL B CA 1
ATOM 2058 C C . VAL B 1 95 ? -10.266 -4.664 -2.357 1 94.12 95 VAL B C 1
ATOM 2060 O O . VAL B 1 95 ? -10.109 -5.883 -2.307 1 94.12 95 VAL B O 1
ATOM 2063 N N . ALA B 1 96 ? -10.219 -3.896 -1.286 1 94.69 96 ALA B N 1
ATOM 2064 C CA . ALA B 1 96 ? -9.961 -4.469 0.033 1 94.69 96 ALA B CA 1
ATOM 2065 C C . ALA B 1 96 ? -11.086 -5.406 0.453 1 94.69 96 ALA B C 1
ATOM 2067 O O . ALA B 1 96 ? -10.844 -6.461 1.044 1 94.69 96 ALA B O 1
ATOM 2068 N N . GLN B 1 97 ? -12.289 -5.012 0.141 1 95.12 97 GLN B N 1
ATOM 2069 C CA . GLN B 1 97 ? -13.438 -5.84 0.478 1 95.12 97 GLN B CA 1
ATOM 2070 C C . GLN B 1 97 ? -13.43 -7.141 -0.321 1 95.12 97 GLN B C 1
ATOM 2072 O O . GLN B 1 97 ? -13.75 -8.203 0.212 1 95.12 97 GLN B O 1
ATOM 2077 N N . ARG B 1 98 ? -13.141 -7.012 -1.585 1 95.19 98 ARG B N 1
ATOM 2078 C CA . ARG B 1 98 ? -13.039 -8.203 -2.418 1 95.19 98 ARG B CA 1
ATOM 2079 C C . ARG B 1 98 ? -11.977 -9.164 -1.883 1 95.19 98 ARG B C 1
ATOM 2081 O O . ARG B 1 98 ? -12.211 -10.367 -1.8 1 95.19 98 ARG B O 1
ATOM 2088 N N . GLN B 1 99 ? -10.82 -8.633 -1.549 1 96.12 99 GLN B N 1
ATOM 2089 C CA . GLN B 1 99 ? -9.758 -9.453 -0.99 1 96.12 99 GLN B CA 1
ATOM 2090 C C . GLN B 1 99 ? -10.211 -10.148 0.287 1 96.12 99 GLN B C 1
ATOM 2092 O O . GLN B 1 99 ? -9.984 -11.352 0.46 1 96.12 99 GLN B O 1
ATOM 2097 N N . GLN B 1 100 ? -10.852 -9.406 1.178 1 95.88 100 GLN B N 1
ATOM 2098 C CA . GLN B 1 100 ? -11.359 -9.984 2.414 1 95.88 100 GLN B CA 1
ATOM 2099 C C . GLN B 1 100 ? -12.344 -11.117 2.127 1 95.88 100 GLN B C 1
ATOM 2101 O O . GLN B 1 100 ? -12.297 -12.172 2.77 1 95.88 100 GLN B O 1
ATOM 2106 N N . ARG B 1 101 ? -13.195 -10.914 1.194 1 96.31 101 ARG B N 1
ATOM 2107 C CA . ARG B 1 101 ? -14.18 -11.93 0.83 1 96.31 101 ARG B CA 1
ATOM 2108 C C . ARG B 1 101 ? -13.484 -13.195 0.315 1 96.31 101 ARG B C 1
ATOM 2110 O O . ARG B 1 101 ? -13.859 -14.305 0.691 1 96.31 101 ARG B O 1
ATOM 2117 N N . VAL B 1 102 ? -12.516 -13.031 -0.56 1 97.19 102 VAL B N 1
ATOM 2118 C CA . VAL B 1 102 ? -11.773 -14.164 -1.103 1 97.19 102 VAL B CA 1
ATOM 2119 C C . VAL B 1 102 ? -11.094 -14.93 0.031 1 97.19 102 VAL B C 1
ATOM 2121 O O . VAL B 1 102 ? -11.164 -16.156 0.083 1 97.19 102 VAL B O 1
ATOM 2124 N N . VAL B 1 103 ? -10.477 -14.211 0.894 1 97.62 103 VAL B N 1
ATOM 2125 C CA . VAL B 1 103 ? -9.805 -14.844 2.023 1 97.62 103 VAL B CA 1
ATOM 2126 C C . VAL B 1 103 ? -10.812 -15.633 2.85 1 97.62 103 VAL B C 1
ATOM 2128 O O . VAL B 1 103 ? -10.555 -16.781 3.227 1 97.62 103 VAL B O 1
ATOM 2131 N N . ASP B 1 104 ? -11.984 -15.016 3.119 1 97.38 104 ASP B N 1
ATOM 2132 C CA . ASP B 1 104 ? -13.016 -15.703 3.885 1 97.38 104 ASP B CA 1
ATOM 2133 C C . ASP B 1 104 ? -1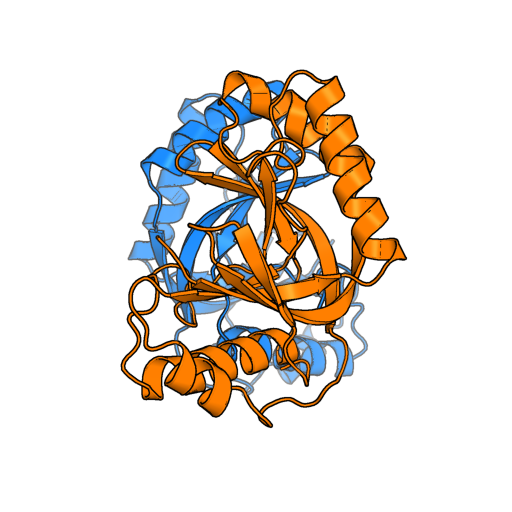3.445 -17 3.197 1 97.38 104 ASP B C 1
ATOM 2135 O O . ASP B 1 104 ? -13.562 -18.031 3.846 1 97.38 104 ASP B O 1
ATOM 2139 N N . LEU B 1 105 ? -13.648 -16.953 1.923 1 97.31 105 LEU B N 1
ATOM 2140 C CA . LEU B 1 105 ? -14.094 -18.109 1.152 1 97.31 105 LEU B CA 1
ATOM 2141 C C . LEU B 1 105 ? -13.07 -19.234 1.199 1 97.31 105 LEU B C 1
ATOM 2143 O O . LEU B 1 105 ? -13.414 -20.391 1.467 1 97.31 105 LEU B O 1
ATOM 2147 N N . VAL B 1 106 ? -11.797 -18.938 0.962 1 97.81 106 VAL B N 1
ATOM 2148 C CA . VAL B 1 106 ? -10.805 -19.984 0.826 1 97.81 106 VAL B CA 1
ATOM 2149 C C . VAL B 1 106 ? -10.438 -20.531 2.203 1 97.81 106 VAL B C 1
ATOM 2151 O O . VAL B 1 106 ? -10.18 -21.734 2.354 1 97.81 106 VAL B O 1
ATOM 2154 N N . THR B 1 107 ? -10.438 -19.688 3.205 1 98.06 107 THR B N 1
ATOM 2155 C CA . THR B 1 107 ? -10.102 -20.172 4.539 1 98.06 107 THR B CA 1
ATOM 2156 C C . THR B 1 107 ? -11.234 -21.031 5.098 1 98.06 107 THR B C 1
ATOM 2158 O O . THR B 1 107 ? -11 -21.938 5.91 1 98.06 107 THR B O 1
ATOM 2161 N N . ALA B 1 108 ? -12.438 -20.766 4.711 1 97.56 108 ALA B N 1
ATOM 2162 C CA . ALA B 1 108 ? -13.578 -21.562 5.137 1 97.56 108 ALA B CA 1
ATOM 2163 C C . ALA B 1 108 ? -13.445 -23.016 4.672 1 97.56 108 ALA B C 1
ATOM 2165 O O . ALA B 1 108 ? -14.086 -23.906 5.219 1 97.56 108 ALA B O 1
ATOM 2166 N N . THR B 1 109 ? -12.625 -23.328 3.68 1 97.75 109 THR B N 1
ATOM 2167 C CA . THR B 1 109 ? -12.398 -24.672 3.188 1 97.75 109 THR B CA 1
ATOM 2168 C C . THR B 1 109 ? -11.414 -25.422 4.086 1 97.75 109 THR B C 1
ATOM 2170 O O . THR B 1 109 ? -11.203 -26.625 3.916 1 97.75 109 THR B O 1
ATOM 2173 N N . GLY B 1 110 ? -10.758 -24.672 5.039 1 98.06 110 GLY B N 1
ATOM 2174 C CA . GLY B 1 110 ? -9.742 -25.25 5.895 1 98.06 110 GLY B CA 1
ATOM 2175 C C . GLY B 1 110 ? -8.328 -25.016 5.395 1 98.06 110 GLY B C 1
ATOM 2176 O O . GLY B 1 110 ? -7.363 -25.516 5.98 1 98.06 110 GLY B O 1
ATOM 2177 N N . ALA B 1 111 ? -8.188 -24.266 4.328 1 98.12 111 ALA B N 1
ATOM 2178 C CA . ALA B 1 111 ? -6.867 -23.984 3.768 1 98.12 111 ALA B CA 1
ATOM 2179 C C . ALA B 1 111 ? -6.031 -23.156 4.734 1 98.12 111 ALA B C 1
ATOM 2181 O O . ALA B 1 111 ? -6.574 -22.422 5.578 1 98.12 111 ALA B O 1
ATOM 2182 N N . ASP B 1 112 ? -4.738 -23.297 4.617 1 98.5 112 ASP B N 1
ATOM 2183 C CA . ASP B 1 112 ? -3.783 -22.531 5.41 1 98.5 112 ASP B CA 1
ATOM 2184 C C . ASP B 1 112 ? -3.33 -21.281 4.664 1 98.5 112 ASP B C 1
ATOM 2186 O O . ASP B 1 112 ? -2.523 -21.359 3.736 1 98.5 112 ASP B O 1
ATOM 2190 N N . LEU B 1 113 ? -3.818 -20.141 5.066 1 98.38 113 LEU B N 1
ATOM 2191 C CA . LEU B 1 113 ? -3.52 -18.859 4.445 1 98.38 113 LEU B CA 1
ATOM 2192 C C . LEU B 1 113 ? -2.145 -18.344 4.875 1 98.38 113 LEU B C 1
ATOM 2194 O O . LEU B 1 113 ? -1.828 -18.328 6.066 1 98.38 113 LEU B O 1
ATOM 2198 N N . HIS B 1 114 ? -1.292 -17.984 3.871 1 97.56 114 HIS B N 1
ATOM 2199 C CA . HIS B 1 114 ? -0.021 -17.344 4.188 1 97.56 114 HIS B CA 1
ATOM 2200 C C . HIS B 1 114 ? -0.233 -16.062 5.004 1 97.56 114 HIS B C 1
ATOM 2202 O O . HIS B 1 114 ? -1.078 -15.242 4.66 1 97.56 114 HIS B O 1
ATOM 2208 N N . LYS B 1 115 ? 0.461 -15.812 6.027 1 95.5 115 LYS B N 1
ATOM 2209 C CA . LYS B 1 115 ? 0.264 -14.758 7.02 1 95.5 115 LYS B CA 1
ATOM 2210 C C . LYS B 1 115 ? 0.257 -13.375 6.367 1 95.5 115 LYS B C 1
ATOM 2212 O O . LYS B 1 115 ? -0.453 -12.477 6.812 1 95.5 115 LYS B O 1
ATOM 2217 N N . HIS B 1 116 ? 0.997 -13.156 5.273 1 94.44 116 HIS B N 1
ATOM 2218 C CA . HIS B 1 116 ? 1.122 -11.852 4.637 1 94.44 116 HIS B CA 1
ATOM 2219 C C . HIS B 1 116 ? -0.131 -11.5 3.838 1 94.44 116 HIS B C 1
ATOM 2221 O O . HIS B 1 116 ? -0.266 -10.383 3.342 1 94.44 116 HIS B O 1
ATOM 2227 N N . TYR B 1 117 ? -1.074 -12.445 3.787 1 96.44 117 TYR B N 1
ATOM 2228 C CA . TYR B 1 117 ? -2.27 -12.211 2.984 1 96.44 117 TYR B CA 1
ATOM 2229 C C . TYR B 1 117 ? -3.51 -12.117 3.865 1 96.44 117 TYR B C 1
ATOM 2231 O O . TYR B 1 117 ? -4.633 -12.094 3.361 1 96.44 117 TYR B O 1
ATOM 2239 N N . ARG B 1 118 ? -3.271 -12.086 5.141 1 96.5 118 ARG B N 1
ATOM 2240 C CA . ARG B 1 118 ? -4.383 -11.82 6.051 1 96.5 118 ARG B CA 1
ATOM 2241 C C . A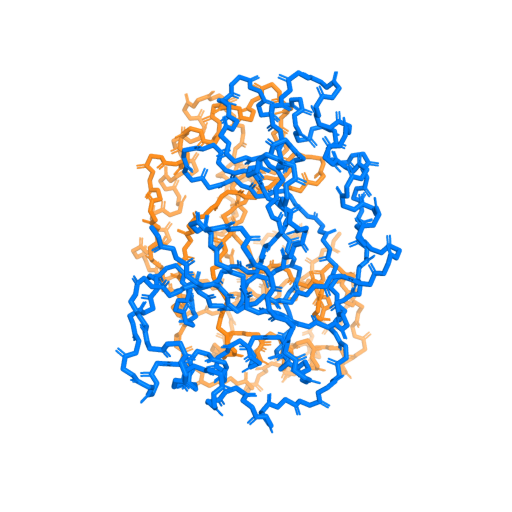RG B 1 118 ? -4.914 -10.398 5.871 1 96.5 118 ARG B C 1
ATOM 2243 O O . ARG B 1 118 ? -4.137 -9.453 5.719 1 96.5 118 ARG B O 1
ATOM 2250 N N . PRO B 1 119 ? -6.285 -10.289 5.875 1 93.69 119 PRO B N 1
ATOM 2251 C CA . PRO B 1 119 ? -6.824 -8.93 5.836 1 93.69 119 PRO B CA 1
ATOM 2252 C C . PRO B 1 119 ? -6.227 -8.023 6.91 1 93.69 119 PRO B C 1
ATOM 2254 O O . PRO B 1 119 ? -6.055 -8.453 8.055 1 93.69 119 PRO B O 1
ATOM 2257 N N . GLY B 1 120 ? -5.832 -6.805 6.527 1 90.19 120 GLY B N 1
ATOM 2258 C CA . GLY B 1 120 ? -5.195 -5.871 7.438 1 90.19 120 GLY B CA 1
ATOM 2259 C C . GLY B 1 120 ? -3.684 -5.848 7.309 1 90.19 120 GLY B C 1
ATOM 2260 O O . GLY B 1 120 ? -3.043 -4.848 7.637 1 90.19 120 GLY B O 1
ATOM 2261 N N . VAL B 1 121 ? -3.145 -6.953 6.91 1 92.44 121 VAL B N 1
ATOM 2262 C CA . VAL B 1 121 ? -1.701 -7.039 6.711 1 92.44 121 VAL B CA 1
ATOM 2263 C C . VAL B 1 121 ? -1.386 -7.105 5.219 1 92.44 121 VAL B C 1
ATOM 2265 O O . VAL B 1 121 ? -0.287 -6.742 4.793 1 92.44 121 VAL B O 1
ATOM 2268 N N . TRP B 1 122 ? -2.355 -7.465 4.492 1 94.88 122 TRP B N 1
ATOM 2269 C CA . TRP B 1 122 ? -2.236 -7.625 3.047 1 94.88 122 TRP B CA 1
ATOM 2270 C C . TRP B 1 122 ? -1.825 -6.316 2.387 1 94.88 122 TRP B C 1
ATOM 2272 O O . TRP B 1 122 ? -2.373 -5.254 2.699 1 94.88 122 TRP B O 1
ATOM 2282 N N . LEU B 1 123 ? -0.819 -6.43 1.545 1 93.81 123 LEU B N 1
ATOM 2283 C CA . LEU B 1 123 ? -0.374 -5.336 0.689 1 93.81 123 LEU B CA 1
ATOM 2284 C C . LEU B 1 123 ? -0.613 -5.664 -0.781 1 93.81 123 LEU B C 1
ATOM 2286 O O . LEU B 1 123 ? 0.062 -6.523 -1.347 1 93.81 123 LEU B O 1
ATOM 2290 N N . PRO B 1 124 ? -1.554 -4.973 -1.367 1 93.56 124 PRO B N 1
ATOM 2291 C CA . PRO B 1 124 ? -1.72 -5.207 -2.805 1 93.56 124 PRO B CA 1
ATOM 2292 C C . PRO B 1 124 ? -0.469 -4.859 -3.607 1 93.56 124 PRO B C 1
ATOM 2294 O O . PRO B 1 124 ? 0.012 -3.725 -3.545 1 93.56 124 PRO B O 1
ATOM 2297 N N . HIS B 1 125 ? 0.002 -5.84 -4.32 1 94.94 125 HIS B N 1
ATOM 2298 C CA . HIS B 1 125 ? 1.264 -5.59 -5.008 1 94.94 125 HIS B CA 1
ATOM 2299 C C . HIS B 1 125 ? 1.372 -6.426 -6.281 1 94.94 125 HIS B C 1
ATOM 2301 O O . HIS B 1 125 ? 0.685 -7.441 -6.422 1 94.94 125 HIS B O 1
ATOM 2307 N N . CYS B 1 126 ? 2.115 -5.941 -7.199 1 97.06 126 CYS B N 1
ATOM 2308 C CA . CYS B 1 126 ? 2.586 -6.66 -8.383 1 97.06 126 CYS B CA 1
ATOM 2309 C C . CYS B 1 126 ? 4.105 -6.785 -8.375 1 97.06 126 CYS B C 1
ATOM 2311 O O . CYS B 1 126 ? 4.812 -5.781 -8.469 1 97.06 126 CYS B O 1
ATOM 2313 N N . SER B 1 127 ? 4.59 -7.984 -8.297 1 96 127 SER B N 1
ATOM 2314 C CA . SER B 1 127 ? 6.016 -8.242 -8.117 1 96 127 SER B CA 1
ATOM 2315 C C . SER B 1 127 ? 6.805 -7.887 -9.375 1 96 127 SER B C 1
ATOM 2317 O O . SER B 1 127 ? 6.34 -8.117 -10.492 1 96 127 SER B O 1
ATOM 2319 N N . LEU B 1 128 ? 7.961 -7.352 -9.18 1 96.69 128 LEU B N 1
ATOM 2320 C CA . LEU B 1 128 ? 8.852 -6.984 -10.281 1 96.69 128 LEU B CA 1
ATOM 2321 C C . LEU B 1 128 ? 10.141 -7.793 -10.227 1 96.69 128 LEU B C 1
ATOM 2323 O O . LEU B 1 128 ? 10.469 -8.516 -11.164 1 96.69 128 LEU B O 1
ATOM 2327 N N . ALA B 1 129 ? 10.852 -7.629 -9.18 1 95.31 129 ALA B N 1
ATOM 2328 C CA . ALA B 1 129 ? 12.102 -8.344 -8.953 1 95.31 129 ALA B CA 1
ATOM 2329 C C . ALA B 1 129 ? 12.047 -9.141 -7.652 1 95.31 129 ALA B C 1
ATOM 2331 O O . ALA B 1 129 ? 11.727 -8.594 -6.594 1 95.31 129 ALA B O 1
ATOM 2332 N N . PRO B 1 130 ? 12.375 -10.406 -7.695 1 92.44 130 PRO B N 1
ATOM 2333 C CA . PRO B 1 130 ? 12.188 -11.258 -6.516 1 92.44 130 PRO B CA 1
ATOM 2334 C C . PRO B 1 130 ? 13.352 -11.172 -5.531 1 92.44 130 PRO B C 1
ATOM 2336 O O . PRO B 1 130 ? 13.18 -11.445 -4.34 1 92.44 130 PRO B O 1
ATOM 2339 N N . ARG B 1 131 ? 14.555 -10.805 -5.969 1 93.06 131 ARG B N 1
ATOM 2340 C CA . ARG B 1 131 ? 15.727 -10.867 -5.098 1 93.06 131 ARG B CA 1
ATOM 2341 C C . ARG B 1 131 ? 16.75 -9.797 -5.473 1 93.06 131 ARG B C 1
ATOM 2343 O O . ARG B 1 131 ? 17.922 -10.102 -5.668 1 93.06 131 ARG B O 1
ATOM 2350 N N . ALA B 1 132 ? 16.312 -8.57 -5.52 1 95.06 132 ALA B N 1
ATOM 2351 C CA . ALA B 1 132 ? 17.25 -7.48 -5.797 1 95.06 132 ALA B CA 1
ATOM 2352 C C . ALA B 1 132 ? 18.172 -7.227 -4.605 1 95.06 132 ALA B C 1
ATOM 2354 O O . ALA B 1 132 ? 17.719 -7.234 -3.455 1 95.06 132 ALA B O 1
ATOM 2355 N N . THR B 1 133 ? 19.438 -7.082 -4.836 1 95.62 133 THR B N 1
ATOM 2356 C CA . THR B 1 133 ? 20.359 -6.691 -3.775 1 95.62 133 THR B CA 1
ATOM 2357 C C . THR B 1 133 ? 20.203 -5.211 -3.439 1 95.62 133 THR B C 1
ATOM 2359 O O . THR B 1 133 ? 19.656 -4.441 -4.238 1 95.62 133 THR B O 1
ATOM 2362 N N . LEU B 1 134 ? 20.688 -4.852 -2.236 1 95.81 134 LEU B N 1
ATOM 2363 C CA . LEU B 1 134 ? 20.656 -3.441 -1.861 1 95.81 134 LEU B CA 1
ATOM 2364 C C . LEU B 1 134 ? 21.375 -2.586 -2.902 1 95.81 134 LEU B C 1
ATOM 2366 O O . LEU B 1 134 ? 20.922 -1.483 -3.221 1 95.81 134 LEU B O 1
ATOM 2370 N N . ALA B 1 135 ? 22.438 -3.082 -3.434 1 96.31 135 ALA B N 1
ATOM 2371 C CA . ALA B 1 135 ? 23.25 -2.355 -4.414 1 96.31 135 ALA B CA 1
ATOM 2372 C C . ALA B 1 135 ? 22.469 -2.131 -5.707 1 96.31 135 ALA B C 1
ATOM 2374 O O . ALA B 1 135 ? 22.766 -1.211 -6.469 1 96.31 135 ALA B O 1
ATOM 2375 N N . GLN B 1 136 ? 21.5 -2.871 -5.957 1 97.31 136 GLN B N 1
ATOM 2376 C CA . GLN B 1 136 ? 20.734 -2.799 -7.195 1 97.31 136 GLN B CA 1
ATOM 2377 C C . GLN B 1 136 ? 19.531 -1.881 -7.043 1 97.31 136 GLN B C 1
ATOM 2379 O O . GLN B 1 136 ? 18.906 -1.495 -8.031 1 97.31 136 GLN B O 1
ATOM 2384 N N . LEU B 1 137 ? 19.188 -1.486 -5.852 1 96.44 137 LEU B N 1
ATOM 2385 C CA . LEU B 1 137 ? 17.953 -0.757 -5.555 1 96.44 137 LEU B CA 1
ATOM 2386 C C . LEU B 1 137 ? 17.891 0.549 -6.336 1 96.44 137 LEU B C 1
ATOM 2388 O O . LEU B 1 137 ? 16.875 0.856 -6.961 1 96.44 137 LEU B O 1
ATOM 2392 N N . PRO B 1 138 ? 18.984 1.318 -6.363 1 96.69 138 PRO B N 1
ATOM 2393 C CA . PRO B 1 138 ? 18.891 2.584 -7.094 1 96.69 138 PRO B CA 1
ATOM 2394 C C . PRO B 1 138 ? 18.531 2.395 -8.562 1 96.69 138 PRO B C 1
ATOM 2396 O O . PRO B 1 138 ? 17.688 3.125 -9.094 1 96.69 138 PRO B O 1
ATOM 2399 N N . ASP B 1 139 ? 19.109 1.396 -9.133 1 96.69 139 ASP B N 1
ATOM 2400 C CA . ASP B 1 139 ? 18.859 1.15 -10.547 1 96.69 139 ASP B CA 1
ATOM 2401 C C . ASP B 1 139 ? 17.422 0.7 -10.773 1 96.69 139 ASP B C 1
ATOM 2403 O O . ASP B 1 139 ? 16.75 1.173 -11.703 1 96.69 139 ASP B O 1
ATOM 2407 N N . VAL B 1 140 ? 16.938 -0.183 -9.977 1 97.06 140 VAL B N 1
ATOM 2408 C CA . VAL B 1 140 ? 15.586 -0.699 -10.133 1 97.06 140 VAL B CA 1
ATOM 2409 C C . VAL B 1 140 ? 14.578 0.422 -9.906 1 97.06 140 VAL B C 1
ATOM 2411 O O . VAL B 1 140 ? 13.672 0.625 -10.719 1 97.06 140 VAL B O 1
ATOM 2414 N N . VAL B 1 141 ? 14.781 1.176 -8.859 1 97.06 141 VAL B N 1
ATOM 2415 C CA . VAL B 1 141 ? 13.836 2.232 -8.5 1 97.06 141 VAL B CA 1
ATOM 2416 C C . VAL B 1 141 ? 13.82 3.301 -9.586 1 97.06 141 VAL B C 1
ATOM 2418 O O . VAL B 1 141 ? 12.75 3.742 -10.016 1 97.06 141 VAL B O 1
ATOM 2421 N N . ALA B 1 142 ? 14.992 3.672 -10.055 1 97 142 ALA B N 1
ATOM 2422 C CA . ALA B 1 142 ? 15.062 4.66 -11.125 1 97 142 ALA B CA 1
ATOM 2423 C C . ALA B 1 142 ? 14.312 4.176 -12.367 1 97 142 ALA B C 1
ATOM 2425 O O . ALA B 1 142 ? 13.547 4.93 -12.977 1 97 142 ALA B O 1
ATOM 2426 N N . THR B 1 143 ? 14.555 2.951 -12.695 1 97.19 143 THR B N 1
ATOM 2427 C CA . THR B 1 143 ? 13.922 2.352 -13.867 1 97.19 143 THR B CA 1
ATOM 2428 C C . THR B 1 143 ? 12.406 2.361 -13.734 1 97.19 143 THR B C 1
ATOM 2430 O O . THR B 1 143 ? 11.695 2.727 -14.672 1 97.19 143 THR B O 1
ATOM 2433 N N . VAL B 1 144 ? 11.891 2.014 -12.594 1 97.25 144 VAL B N 1
ATOM 2434 C CA . VAL B 1 144 ? 10.461 1.915 -12.352 1 97.25 144 VAL B CA 1
ATOM 2435 C C . VAL B 1 144 ? 9.844 3.312 -12.32 1 97.25 144 VAL B C 1
ATOM 2437 O O . VAL B 1 144 ? 8.781 3.543 -12.898 1 97.25 144 VAL B O 1
ATOM 2440 N N . MET B 1 145 ? 10.555 4.281 -11.719 1 95.5 145 MET B N 1
ATOM 2441 C CA . MET B 1 145 ? 10.031 5.633 -11.562 1 95.5 145 MET B CA 1
ATOM 2442 C C . MET B 1 145 ? 9.883 6.316 -12.922 1 95.5 145 MET B C 1
ATOM 2444 O O . MET B 1 145 ? 9.023 7.184 -13.094 1 95.5 145 MET B O 1
ATOM 2448 N N . ASP B 1 146 ? 10.57 5.871 -13.891 1 95.5 146 ASP B N 1
ATOM 2449 C CA . ASP B 1 146 ? 10.484 6.41 -15.242 1 95.5 146 ASP B CA 1
ATOM 2450 C C . ASP B 1 146 ? 9.148 6.051 -15.891 1 95.5 146 ASP B C 1
ATOM 2452 O O . ASP B 1 146 ? 8.734 6.68 -16.875 1 95.5 146 ASP B O 1
ATOM 2456 N N . VAL B 1 147 ? 8.516 5.094 -15.352 1 95.75 147 VAL B N 1
ATOM 2457 C CA . VAL B 1 147 ? 7.312 4.559 -15.984 1 95.75 147 VAL B CA 1
ATOM 2458 C C . VAL B 1 147 ? 6.082 4.934 -15.164 1 95.75 147 VAL B C 1
ATOM 2460 O O . VAL B 1 147 ? 4.965 4.961 -15.68 1 95.75 147 VAL B O 1
ATOM 2463 N N . LEU B 1 148 ? 6.238 5.211 -13.891 1 94.56 148 LEU B N 1
ATOM 2464 C CA . LEU B 1 148 ? 5.117 5.508 -13 1 94.56 148 LEU B CA 1
ATOM 2465 C C . LEU B 1 148 ? 4.629 6.941 -13.203 1 94.56 148 LEU B C 1
ATOM 2467 O O . LEU B 1 148 ? 5.406 7.816 -13.594 1 94.56 148 LEU B O 1
ATOM 2471 N N . PRO B 1 149 ? 3.281 7.203 -13.016 1 94.56 149 PRO B N 1
ATOM 2472 C CA . PRO B 1 149 ? 2.254 6.25 -12.586 1 94.56 149 PRO B CA 1
ATOM 2473 C C . PRO B 1 149 ? 1.775 5.344 -13.719 1 94.56 149 PRO B C 1
ATOM 2475 O O . PRO B 1 149 ? 1.877 5.711 -14.891 1 94.56 149 PRO B O 1
ATOM 2478 N N . LEU B 1 150 ? 1.405 4.133 -13.352 1 95.94 150 LEU B N 1
ATOM 2479 C CA . LEU B 1 150 ? 0.877 3.145 -14.289 1 95.94 150 LEU B CA 1
ATOM 2480 C C . LEU B 1 150 ? -0.543 2.74 -13.906 1 95.94 150 LEU B C 1
ATOM 2482 O O . LEU B 1 150 ? -0.775 2.23 -12.805 1 95.94 150 LEU B O 1
ATOM 2486 N N . ARG B 1 151 ? -1.517 3.084 -14.742 1 96.31 151 ARG B N 1
ATOM 2487 C CA . ARG B 1 151 ? -2.893 2.633 -14.562 1 96.31 151 ARG B CA 1
ATOM 2488 C C . ARG B 1 151 ? -3.129 1.302 -15.266 1 96.31 151 ARG B C 1
ATOM 2490 O O . ARG B 1 151 ? -2.738 1.127 -16.422 1 96.31 151 ARG B O 1
ATOM 2497 N N . VAL B 1 152 ? -3.699 0.402 -14.492 1 97.62 152 VAL B N 1
ATOM 2498 C CA . VAL B 1 152 ? -3.848 -0.938 -15.055 1 97.62 152 VAL B CA 1
ATOM 2499 C C . VAL B 1 152 ? -5.266 -1.447 -14.805 1 97.62 152 VAL B C 1
ATOM 2501 O O . VAL B 1 152 ? -5.973 -0.932 -13.938 1 97.62 152 VAL B O 1
ATOM 2504 N N . THR B 1 153 ? -5.656 -2.385 -15.578 1 97.88 153 THR B N 1
ATOM 2505 C CA . THR B 1 153 ? -6.926 -3.09 -15.445 1 97.88 153 THR B CA 1
ATOM 2506 C C . THR B 1 153 ? -6.695 -4.586 -15.25 1 97.88 153 THR B C 1
ATOM 2508 O O . THR B 1 153 ? -5.93 -5.203 -16 1 97.88 153 THR B O 1
ATOM 2511 N N . LEU B 1 154 ? -7.25 -5.117 -14.18 1 97.81 154 LEU B N 1
ATOM 2512 C CA . LEU B 1 154 ? -7.301 -6.559 -13.969 1 97.81 154 LEU B CA 1
ATOM 2513 C C . LEU B 1 154 ? -8.695 -7.102 -14.25 1 97.81 154 LEU B C 1
ATOM 2515 O O . LEU B 1 154 ? -9.656 -6.734 -13.57 1 97.81 154 LEU B O 1
ATOM 2519 N N . ASP B 1 155 ? -8.781 -8 -15.227 1 97.88 155 ASP B N 1
ATOM 2520 C CA . ASP B 1 155 ? -10.133 -8.289 -15.703 1 97.88 155 ASP B CA 1
ATOM 2521 C C . ASP B 1 155 ? -10.406 -9.789 -15.688 1 97.88 155 ASP B C 1
ATOM 2523 O O . ASP B 1 155 ? -11.461 -10.242 -16.156 1 97.88 155 ASP B O 1
ATOM 2527 N N . HIS B 1 156 ? -9.5 -10.562 -15.273 1 96.81 156 HIS B N 1
ATOM 2528 C CA . HIS B 1 156 ? -9.727 -11.984 -15.07 1 96.81 156 HIS B CA 1
ATOM 2529 C C . HIS B 1 156 ? -8.875 -12.531 -13.93 1 96.81 156 HIS B C 1
ATOM 2531 O O . HIS B 1 156 ? -8.125 -11.781 -13.297 1 96.81 156 HIS B O 1
ATOM 2537 N N . ALA B 1 157 ? -9.164 -13.758 -13.531 1 96.62 157 ALA B N 1
ATOM 2538 C CA . ALA B 1 157 ? -8.516 -14.336 -12.359 1 96.62 157 ALA B CA 1
ATOM 2539 C C . ALA B 1 157 ? -8.117 -15.789 -12.617 1 96.62 157 ALA B C 1
ATOM 2541 O O . ALA B 1 157 ? -8.617 -16.422 -13.555 1 96.62 157 ALA B O 1
ATOM 2542 N N . ALA B 1 158 ? -7.227 -16.266 -11.844 1 95.94 158 ALA B N 1
ATOM 2543 C CA . ALA B 1 158 ? -6.766 -17.641 -11.945 1 95.94 158 ALA B CA 1
ATOM 2544 C C . ALA B 1 158 ? -6.219 -18.141 -10.609 1 95.94 158 ALA B C 1
ATOM 2546 O O . ALA B 1 158 ? -5.883 -17.344 -9.734 1 95.94 158 ALA B O 1
ATOM 2547 N N . LEU B 1 159 ? -6.223 -19.438 -10.484 1 95.62 159 LEU B N 1
ATOM 2548 C CA . LEU B 1 159 ? -5.398 -20.109 -9.484 1 95.62 159 LEU B CA 1
ATOM 2549 C C . LEU B 1 159 ? -4.016 -20.422 -10.039 1 95.62 159 LEU B C 1
ATOM 2551 O O . LEU B 1 159 ? -3.891 -21.094 -11.062 1 95.62 159 LEU B O 1
ATOM 2555 N N . VAL B 1 160 ? -3.061 -19.859 -9.391 1 93.56 160 VAL B N 1
ATOM 2556 C CA . VAL B 1 160 ? -1.69 -20.078 -9.836 1 93.56 160 VAL B CA 1
ATOM 2557 C C . VAL B 1 160 ? -0.951 -20.953 -8.836 1 93.56 160 VAL B C 1
ATOM 2559 O O . VAL B 1 160 ? -0.839 -20.609 -7.656 1 93.56 160 VAL B O 1
ATOM 2562 N N . ASP B 1 161 ? -0.48 -22.047 -9.25 1 90.06 161 ASP B N 1
ATOM 2563 C CA . ASP B 1 161 ? 0.312 -22.969 -8.43 1 90.06 161 ASP B CA 1
ATOM 2564 C C . ASP B 1 161 ? 1.807 -22.703 -8.609 1 90.06 161 ASP B C 1
ATOM 2566 O O . ASP B 1 161 ? 2.371 -23 -9.664 1 90.06 161 ASP B O 1
ATOM 2570 N N . SER B 1 162 ? 2.447 -22.234 -7.586 1 84.19 162 SER B N 1
ATOM 2571 C CA . SER B 1 162 ? 3.84 -21.812 -7.691 1 84.19 162 SER B CA 1
ATOM 2572 C C . SER B 1 162 ? 4.773 -23 -7.824 1 84.19 162 SER B C 1
ATOM 2574 O O . SER B 1 162 ? 5.91 -22.859 -8.281 1 84.19 162 SER B O 1
ATOM 2576 N N . SER B 1 163 ? 4.355 -24.219 -7.422 1 81.44 163 SER B N 1
ATOM 2577 C CA . SER B 1 163 ? 5.199 -25.406 -7.504 1 81.44 163 SER B CA 1
ATOM 2578 C C . SER B 1 163 ? 5.266 -25.938 -8.93 1 81.44 163 SER B C 1
ATOM 2580 O O . SER B 1 163 ? 6.305 -26.422 -9.367 1 81.44 163 SER B O 1
ATOM 2582 N N . THR B 1 164 ? 4.23 -25.75 -9.586 1 80.94 164 THR B N 1
ATOM 2583 C CA . THR B 1 164 ? 4.152 -26.328 -10.922 1 80.94 164 THR B CA 1
ATOM 2584 C C . THR B 1 164 ? 4.18 -25.234 -11.992 1 80.94 164 THR B C 1
ATOM 2586 O O . THR B 1 164 ? 4.438 -25.516 -13.164 1 80.94 164 THR B O 1
ATOM 2589 N N . GLY B 1 165 ? 3.842 -24.047 -11.555 1 82 165 GLY B N 1
ATOM 2590 C CA . GLY B 1 165 ? 3.721 -22.969 -12.516 1 82 165 GLY B CA 1
ATOM 2591 C C . GLY B 1 165 ? 2.412 -22.984 -13.281 1 82 165 GLY B C 1
ATOM 2592 O O . GLY B 1 165 ? 2.227 -22.219 -14.227 1 82 165 GLY B O 1
ATOM 2593 N N . THR B 1 166 ? 1.559 -23.859 -12.898 1 88.88 166 THR B N 1
ATOM 2594 C CA . THR B 1 166 ? 0.288 -24 -13.602 1 88.88 166 THR B CA 1
ATOM 2595 C C . THR B 1 166 ? -0.636 -22.828 -13.281 1 88.88 166 THR B C 1
ATOM 2597 O O . THR B 1 166 ? -0.709 -22.391 -12.125 1 88.88 166 THR B O 1
ATOM 2600 N N . VAL B 1 167 ? -1.313 -22.344 -14.281 1 93.12 167 VAL B N 1
ATOM 2601 C CA . VAL B 1 167 ? -2.305 -21.281 -14.188 1 93.12 167 VAL B CA 1
ATOM 2602 C C . VAL B 1 167 ? -3.686 -21.812 -14.547 1 93.12 167 VAL B C 1
ATOM 2604 O O . VAL B 1 167 ? -3.936 -22.188 -15.695 1 93.12 167 VAL B O 1
ATOM 2607 N N . ASN B 1 168 ? -4.57 -21.953 -13.594 1 93.81 168 ASN B N 1
ATOM 2608 C CA . ASN B 1 168 ? -5.934 -22.422 -13.805 1 93.81 168 ASN B CA 1
ATOM 2609 C C . ASN B 1 168 ? -6.941 -21.281 -13.75 1 93.81 168 ASN B C 1
ATOM 2611 O O . ASN B 1 168 ? -7.23 -20.75 -12.672 1 93.81 168 ASN B O 1
ATOM 2615 N N . PRO B 1 169 ? -7.543 -20.984 -14.883 1 94.81 169 PRO B N 1
ATOM 2616 C CA . PRO B 1 169 ? -8.461 -19.828 -14.922 1 94.81 169 PRO B CA 1
ATOM 2617 C C . PRO B 1 169 ? -9.68 -20.031 -14.023 1 94.81 169 PRO B C 1
ATOM 2619 O O . PRO B 1 169 ? -10.203 -21.141 -13.914 1 94.81 169 PRO B O 1
ATOM 2622 N N . LEU B 1 170 ? -10.047 -18.969 -13.375 1 94.5 170 LEU B N 1
ATOM 2623 C CA . LEU B 1 170 ? -11.328 -18.922 -12.68 1 94.5 170 LEU B CA 1
ATOM 2624 C C . LEU B 1 170 ? -12.422 -18.391 -13.594 1 94.5 170 LEU B C 1
ATOM 2626 O O . LEU B 1 170 ? -12.188 -17.469 -14.375 1 94.5 170 LEU B O 1
ATOM 2630 N N . PRO B 1 171 ? -13.531 -19.016 -13.453 1 90.75 171 PRO B N 1
ATOM 2631 C CA . PRO B 1 171 ? -14.594 -18.625 -14.383 1 90.75 171 PRO B CA 1
ATOM 2632 C C . PRO B 1 171 ? -15.086 -17.203 -14.156 1 90.75 171 PRO B C 1
ATOM 2634 O O . PRO B 1 171 ? -15.641 -16.578 -15.062 1 90.75 171 PRO B O 1
ATOM 2637 N N . VAL B 1 172 ? -15.016 -16.75 -12.93 1 92.06 172 VAL B N 1
ATOM 2638 C CA . VAL B 1 172 ? -15.469 -15.398 -12.625 1 92.06 172 VAL B CA 1
ATOM 2639 C C . VAL B 1 172 ? -14.414 -14.672 -11.797 1 92.06 172 VAL B C 1
ATOM 2641 O O . VAL B 1 172 ? -13.805 -15.258 -10.898 1 92.06 172 VAL B O 1
ATOM 2644 N N . LEU B 1 173 ? -14.211 -13.422 -12.133 1 92.06 173 LEU B N 1
ATOM 2645 C CA . LEU B 1 173 ? -13.328 -12.57 -11.352 1 92.06 173 LEU B CA 1
ATOM 2646 C C . LEU B 1 173 ? -13.922 -12.297 -9.969 1 92.06 173 LEU B C 1
ATOM 2648 O O . LEU B 1 173 ? -15.023 -11.75 -9.859 1 92.06 173 LEU B O 1
ATOM 2652 N N . PRO B 1 174 ? -13.195 -12.68 -9.094 1 89.44 174 PRO B N 1
ATOM 2653 C CA . PRO B 1 174 ? -13.766 -12.445 -7.766 1 89.44 174 PRO B CA 1
ATOM 2654 C C . PRO B 1 174 ? -13.617 -10.992 -7.312 1 89.44 174 PRO B C 1
ATOM 2656 O O . PRO B 1 174 ? -12.711 -10.289 -7.77 1 89.44 174 PRO B O 1
#

Radius of gyration: 20.12 Å; Cα contacts (8 Å, |Δi|>4): 813; chains: 2; bounding box: 43×56×45 Å

Foldseek 3Di:
DKKFKWFAFPPVQQVVLVVLLVLLVVLVAHWCCPPPNRLDGWTWTLWMFPFADPVQLLVLCAPPAPLDKDKWKFAAWDADPQGWIWTFTDDDPVNLVSSQSSCVSRVVRVTHTDPCNPRPNDTTTTTIGGHDDPVSVVVSRVSVNVSPGDMTIGRFIFIADSVNSDTGTRPGDD/DKKFKWFAFPPVQQVVLVVLLVLLVVLVAHWCCPPPNRLDGWTWTLWMFPFADPVQLLVLCAPPAPLDKDKWKFAAWDADPQGWIWTFTDDDPVNLVVSQSSCVSRVVRVTHTDPCNPRPNDTTTTTIGGHDDPVSVVVSRVSVNVSPGDMTIGRFIFIADSVNRDTGTRPGDD

Secondary structure (DSSP, 8-state):
--EEEEEEE-HHHHHHHHHHHHHHHHTT---STTGGGGTPPPEEEEEEEEE--HHHHHHHHTT------EEEEEEEEEE-GGG-EEEEEP--HHHHHHHHHHHHHHHTTT-EE-GGGSTTT---EEEEESS--GGGHHHHHHHHHTT-SEEEEEEEEEEEETTTTEEEE-SS--/--EEEEEEE-HHHHHHHHHHHHHHHHTT---STTGGGGTPPPEEEEEEEEE--HHHHHHHHTT------EEEEEEEEEE-GGG-EEEEE---HHHHHHHHHHHHHHHTTT-EE-GGGSTTT---EEEEESS--GGGHHHHHHHHHTT-SEEEEEEEEEEEETTTTEEEE-SS--

Sequence (348 aa):
MALAVCLLFDRRSDRAIRALWDRIEQRGVASLRSHTHGRHVPHLSYAVLRQWDQAAIAQALSGNGSGAAVELSFDGVGVFRRGRIWLVAGVSADVAQRQQRVVDLVTATGADLHKHYRPGVWLPHCSLAPRATLAQLPDVVATVMDVLPLRVTLDHAALVDSSTGTVNPLPVLPMALAVCLLFDRRSDRAIRALWDRIEQRGVASLRSHTHGRHVPHLSYAVLRQWDQAAIAQALSGNGSGAAVELSFDGVGVFRRGRIWLVAGVSADVAQRQQRVVDLVTATGADLHKHYRPGVWLPHCSLAPRATLAQLPDVVATVMDVLPLRVTLDHAALVDSSTGTVNPLPVLP

pLDDT: mean 93.42, std 6.4, range [63.5, 98.5]

Solvent-accessible surface area (backbone atoms only — not comparable to full-atom values): 17470 Å² total; per-residue (Å²): 109,39,41,26,44,27,38,24,48,34,72,70,36,39,51,53,52,52,51,48,24,50,55,37,38,74,72,72,37,70,30,40,59,66,30,76,83,50,54,54,68,76,42,35,63,45,32,41,28,62,40,73,54,68,69,52,43,54,55,50,48,53,88,45,47,81,50,58,63,45,73,40,31,29,62,32,39,30,38,40,78,76,27,24,30,26,37,31,43,20,50,29,36,64,58,33,43,44,32,44,49,51,42,52,42,42,43,72,67,68,29,39,68,41,74,66,40,36,79,28,44,23,60,63,41,34,79,36,21,66,65,42,50,60,87,44,42,37,58,48,50,54,58,50,56,75,59,50,67,43,76,37,42,30,61,40,25,28,41,35,30,68,71,78,57,47,73,44,75,43,93,45,20,88,108,39,41,26,43,27,38,25,48,33,71,70,38,40,51,54,53,52,50,49,25,48,55,38,39,73,72,73,39,69,29,40,57,68,30,76,82,50,56,54,68,76,40,35,62,44,34,40,27,62,39,74,55,68,69,52,42,53,54,50,46,53,88,49,43,81,50,60,63,44,76,39,32,30,61,33,40,30,38,40,75,78,27,27,29,25,38,31,43,20,49,28,36,65,59,34,42,44,32,44,50,51,42,54,42,42,44,71,68,68,30,41,70,41,74,68,39,37,79,29,46,22,63,64,40,34,79,40,22,67,63,42,51,58,87,45,43,38,60,47,51,53,58,50,55,72,58,51,68,43,76,37,43,30,62,39,25,25,40,36,30,67,72,76,58,47,74,45,75,42,96,47,20,88

InterPro domains:
  IPR009097 Cyclic phosphodiesterase [SSF55144] (30-166)

Organism: Mycolicibacterium smegmatis (strain ATCC 700084 / mc(2)155) (NCBI:txid246196)